Protein AF-A0AAE4YCT7-F1 (afdb_monomer_lite)

Foldseek 3Di:
DLVLLVVCQQPPAQDPPPRKGFDDLVVSCVVSVHDSVVSVVSVVVCVVQQQWDFDDDPDPPGGTIIHGDDPPDGPPPPPPDDPDPPDDDDDDDDDDDDDDDDDDDDDDDDDDDDDPPDPPPPPPPPDDPDDDDDDDDPDDQLDPAWDWEAPPDPQQVQQCVLCVVVPFHGCVQQFDWDDDPNGITTTANDSHQDDPPDPPSSVSRVSNRVRSVSVD

Organism: NCBI:txid2699202

pLDDT: mean 74.68, std 22.95, range [33.28, 98.38]

Structure (mmCIF, N/CA/C/O backbone):
data_AF-A0AAE4YCT7-F1
#
_entry.id   AF-A0AAE4YCT7-F1
#
loop_
_atom_site.group_PDB
_atom_site.id
_atom_site.type_symbol
_atom_site.label_atom_id
_atom_site.label_alt_id
_atom_site.label_comp_id
_atom_site.label_asym_id
_atom_site.label_entity_id
_atom_site.label_seq_id
_atom_site.pdbx_PDB_ins_code
_atom_site.Cartn_x
_atom_site.Cartn_y
_atom_site.Cartn_z
_atom_site.occupancy
_atom_site.B_iso_or_equiv
_atom_site.auth_seq_id
_atom_site.auth_comp_id
_atom_site.auth_asym_id
_atom_site.auth_atom_id
_atom_site.pdbx_PDB_model_num
ATOM 1 N N . MET A 1 1 ? -25.380 13.661 32.829 1.00 87.06 1 MET A N 1
ATOM 2 C CA . MET A 1 1 ? -24.127 13.834 32.061 1.00 87.06 1 MET A CA 1
ATOM 3 C C . MET A 1 1 ? -23.974 12.791 30.957 1.00 87.06 1 MET A C 1
ATOM 5 O O . MET A 1 1 ? -23.639 13.139 29.836 1.00 87.06 1 MET A O 1
ATOM 9 N N . THR A 1 2 ? -24.318 11.538 31.237 1.00 90.06 2 THR A N 1
ATOM 10 C CA . THR A 1 2 ? -24.242 10.381 30.331 1.00 90.06 2 THR A CA 1
ATOM 11 C C . THR A 1 2 ? -24.851 10.609 28.943 1.00 90.06 2 THR A C 1
ATOM 13 O O . THR A 1 2 ? -24.234 10.266 27.942 1.00 90.06 2 THR A O 1
ATOM 16 N N . ARG A 1 3 ? -26.004 11.291 28.856 1.00 89.00 3 ARG A N 1
ATOM 17 C CA . ARG A 1 3 ? -26.639 11.661 27.573 1.00 89.00 3 ARG A CA 1
ATOM 18 C C . ARG A 1 3 ? -25.808 12.628 26.721 1.00 89.00 3 ARG A C 1
ATOM 20 O O . ARG A 1 3 ? -25.750 12.462 25.511 1.00 89.00 3 ARG A O 1
ATOM 27 N N . LEU A 1 4 ? -25.169 13.618 27.348 1.00 90.38 4 LEU A N 1
ATOM 28 C CA . LEU A 1 4 ? -24.335 14.597 26.644 1.00 90.38 4 LEU A CA 1
ATOM 29 C C . LEU A 1 4 ? -23.088 13.919 26.065 1.00 90.38 4 LEU A C 1
ATOM 31 O O . LEU A 1 4 ? -22.755 14.128 24.906 1.00 90.38 4 LEU A O 1
ATOM 35 N N . ILE A 1 5 ? -22.472 13.023 26.841 1.00 90.31 5 ILE A N 1
ATOM 36 C CA . ILE A 1 5 ? -21.334 12.219 26.381 1.00 90.31 5 ILE A CA 1
ATOM 37 C C . ILE A 1 5 ? -21.747 11.275 25.247 1.00 90.31 5 ILE A C 1
ATOM 39 O O . ILE A 1 5 ? -21.025 11.169 24.264 1.00 90.31 5 ILE A O 1
ATOM 43 N N . ALA A 1 6 ? -22.919 10.638 25.323 1.00 89.50 6 ALA A N 1
ATOM 44 C CA . ALA A 1 6 ? -23.425 9.812 24.225 1.00 89.50 6 ALA A CA 1
ATOM 45 C C . ALA A 1 6 ? -23.601 10.616 22.923 1.00 89.50 6 ALA A C 1
ATOM 47 O O . ALA A 1 6 ? -23.243 10.134 21.850 1.00 89.50 6 ALA A O 1
ATOM 48 N N . HIS A 1 7 ? -24.095 11.854 23.019 1.00 89.62 7 HIS A N 1
ATOM 49 C CA . HIS A 1 7 ? -24.224 12.751 21.871 1.00 89.62 7 HIS A CA 1
ATOM 50 C C . HIS A 1 7 ? -22.856 13.134 21.289 1.00 89.62 7 HIS A C 1
ATOM 52 O O . HIS A 1 7 ? -22.647 13.019 20.083 1.00 89.62 7 HIS A O 1
ATOM 58 N N . ALA A 1 8 ? -21.902 13.520 22.140 1.00 87.94 8 ALA A N 1
ATOM 59 C CA . ALA A 1 8 ? -20.535 13.826 21.718 1.00 87.94 8 ALA A CA 1
ATOM 60 C C . ALA A 1 8 ? -19.873 12.626 21.022 1.00 87.94 8 ALA A C 1
ATOM 62 O O . ALA A 1 8 ? -19.281 12.765 19.955 1.00 87.94 8 ALA A O 1
ATOM 63 N N . LEU A 1 9 ? -20.043 11.417 21.567 1.00 86.69 9 LEU A N 1
ATOM 64 C CA . LEU A 1 9 ? -19.533 10.188 20.961 1.00 86.69 9 LEU A CA 1
ATOM 65 C C . LEU A 1 9 ? -20.138 9.928 19.576 1.00 86.69 9 LEU A C 1
ATOM 67 O O . LEU A 1 9 ? -19.396 9.580 18.661 1.00 86.69 9 LEU A O 1
ATOM 71 N N . GLY A 1 10 ? -21.457 10.080 19.425 1.00 85.12 10 GLY A N 1
ATOM 72 C CA . GLY A 1 10 ? -22.169 9.779 18.181 1.00 85.12 10 GLY A CA 1
ATOM 73 C C . GLY A 1 10 ? -21.920 10.785 17.056 1.00 85.12 10 GLY A C 1
ATOM 74 O O . GLY A 1 10 ? -21.798 10.381 15.906 1.00 85.12 10 GLY A O 1
ATOM 75 N N . PHE A 1 11 ? -21.817 12.077 17.375 1.00 83.50 11 PHE A N 1
ATOM 76 C CA . PHE A 1 11 ? -21.668 13.135 16.367 1.00 83.50 11 PHE A CA 1
ATOM 77 C C . PHE A 1 11 ? -20.228 13.620 16.184 1.00 83.50 11 PHE A C 1
ATOM 79 O O . PHE A 1 11 ? -19.862 14.020 15.083 1.00 83.50 11 PHE A O 1
ATOM 86 N N . GLY A 1 12 ? -19.417 13.603 17.244 1.00 82.31 12 GLY A N 1
ATOM 87 C CA . GLY A 1 12 ? -18.063 14.164 17.230 1.00 82.31 12 GLY A CA 1
ATOM 88 C C . GLY 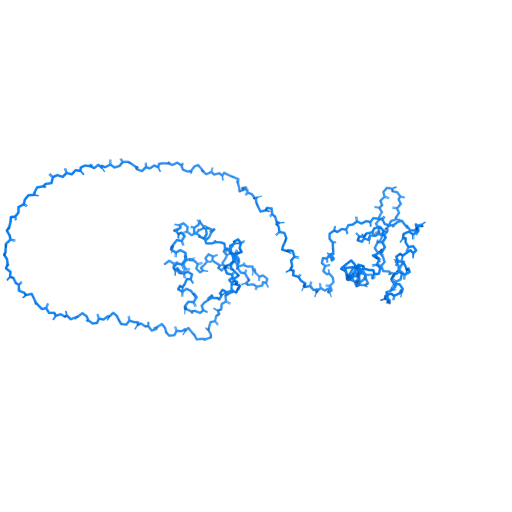A 1 12 ? -16.957 13.139 16.984 1.00 82.31 12 GLY A C 1
ATOM 89 O O . GLY A 1 12 ? -15.932 13.476 16.396 1.00 82.31 12 GLY A O 1
ATOM 90 N N . PHE A 1 13 ? -17.147 11.887 17.416 1.00 83.00 13 PHE A N 1
ATOM 91 C CA . PHE A 1 13 ? -16.065 10.890 17.439 1.00 83.00 13 PHE A CA 1
ATOM 92 C C . PHE A 1 13 ? -16.361 9.593 16.680 1.00 83.00 13 PHE A C 1
ATOM 94 O O . PHE A 1 13 ? -15.443 8.798 16.460 1.00 83.00 13 PHE A O 1
ATOM 101 N N . ALA A 1 14 ? -17.615 9.352 16.297 1.00 84.62 14 ALA A N 1
ATOM 102 C CA . ALA A 1 14 ? -17.983 8.186 15.511 1.00 84.62 14 ALA A CA 1
ATOM 103 C C . ALA A 1 14 ? -17.524 8.360 14.062 1.00 84.62 14 ALA A C 1
ATOM 105 O O . ALA A 1 14 ? -17.825 9.359 13.409 1.00 84.62 14 ALA A O 1
ATOM 106 N N . ASN A 1 15 ? -16.823 7.362 13.535 1.00 77.19 15 ASN A N 1
ATOM 107 C CA . ASN A 1 15 ? -16.567 7.299 12.107 1.00 77.19 15 ASN A CA 1
ATOM 108 C C . ASN A 1 15 ? -17.845 6.852 11.376 1.00 77.19 15 ASN A C 1
ATOM 110 O O . ASN A 1 15 ? -18.406 5.795 11.668 1.00 77.19 15 ASN A O 1
ATOM 114 N N . TRP A 1 16 ? -18.291 7.672 10.426 1.00 70.94 16 TRP A N 1
ATOM 115 C CA . TRP A 1 16 ? -19.527 7.488 9.666 1.00 70.94 16 TRP A CA 1
ATOM 116 C C . TRP A 1 16 ? -19.533 6.217 8.802 1.00 70.94 16 TRP A C 1
ATOM 118 O O . TRP A 1 16 ? -20.597 5.641 8.591 1.00 70.94 16 TRP A O 1
ATOM 128 N N . ASP A 1 17 ? -18.364 5.745 8.359 1.00 61.62 17 ASP A N 1
ATOM 129 C CA . ASP A 1 17 ? -18.248 4.568 7.487 1.00 61.62 17 ASP A CA 1
ATOM 130 C C . ASP A 1 17 ? -18.374 3.232 8.235 1.00 61.62 17 ASP A C 1
ATOM 132 O O . ASP A 1 17 ? -18.852 2.241 7.686 1.00 61.62 17 ASP A O 1
ATOM 136 N N . ASN A 1 18 ? -17.894 3.159 9.480 1.00 66.06 18 ASN A N 1
ATOM 137 C CA . ASN A 1 18 ? -17.749 1.887 10.201 1.00 66.06 18 ASN A CA 1
ATOM 138 C C . ASN A 1 18 ? -18.334 1.888 11.623 1.00 66.06 18 ASN A C 1
ATOM 140 O O . ASN A 1 18 ? -18.292 0.854 12.292 1.00 66.06 18 ASN A O 1
ATOM 144 N N . GLY A 1 19 ? -18.855 3.024 12.097 1.00 69.19 19 GLY A N 1
ATOM 145 C CA . GLY A 1 19 ? -19.414 3.179 13.441 1.00 69.19 19 GLY A CA 1
ATOM 146 C C . GLY A 1 19 ? -18.392 2.999 14.568 1.00 69.19 19 GLY A C 1
ATOM 147 O O . GLY A 1 19 ? -18.779 2.815 15.723 1.00 69.19 19 GLY A O 1
ATOM 148 N N . GLU A 1 20 ? -17.092 3.006 14.255 1.00 76.88 20 GLU A N 1
ATOM 149 C CA . GLU A 1 20 ? -16.027 2.872 15.243 1.00 76.88 20 GLU A CA 1
ATOM 150 C C . GLU A 1 20 ? -15.697 4.224 15.870 1.00 76.88 20 GLU A C 1
ATOM 152 O O . GLU A 1 20 ? -15.553 5.235 15.184 1.00 76.88 20 GLU A O 1
ATOM 157 N N . CYS A 1 21 ? -15.515 4.220 17.187 1.00 80.06 21 CYS A N 1
ATOM 158 C CA . CYS A 1 21 ? -15.189 5.400 17.969 1.00 80.06 21 CYS A CA 1
ATOM 159 C C . CYS A 1 21 ? -13.892 5.112 18.752 1.00 80.06 21 CYS A C 1
ATOM 161 O O . CYS A 1 21 ? -13.796 4.104 19.453 1.00 80.06 21 CYS A O 1
ATOM 163 N N . ARG A 1 22 ? -12.849 5.947 18.598 1.00 83.00 22 ARG A N 1
ATOM 164 C CA . ARG A 1 22 ? -11.562 5.815 19.333 1.00 83.00 22 ARG A CA 1
ATOM 165 C C . ARG A 1 22 ? -11.146 7.052 20.151 1.00 83.00 22 ARG A C 1
ATOM 167 O O . ARG A 1 22 ? -9.967 7.419 20.129 1.00 83.00 22 ARG A O 1
ATOM 174 N N . PRO A 1 23 ? -12.059 7.731 20.857 1.00 82.69 23 PRO A N 1
ATOM 175 C CA . PRO A 1 23 ? -11.702 8.889 21.653 1.00 82.69 23 PRO A CA 1
ATOM 176 C C . PRO A 1 23 ? -10.943 8.477 22.918 1.00 82.69 23 PRO A C 1
ATOM 178 O O . PRO A 1 23 ? -11.277 7.497 23.582 1.00 82.69 23 PRO A O 1
ATOM 181 N N . GLY A 1 24 ? -9.933 9.263 23.287 1.00 86.00 24 GLY A N 1
ATOM 182 C CA . GLY A 1 24 ? -9.390 9.222 24.645 1.00 86.00 24 GLY A CA 1
ATOM 183 C C . GLY A 1 24 ? -10.327 9.951 25.611 1.00 86.00 24 GLY A C 1
ATOM 184 O O . GLY A 1 24 ? -10.939 10.949 25.230 1.00 86.00 24 GLY A O 1
ATOM 185 N N . HIS A 1 25 ? -10.413 9.517 26.875 1.00 89.56 25 HIS A N 1
ATOM 186 C CA . HIS A 1 25 ? -11.284 10.173 27.868 1.00 89.56 25 HIS A CA 1
ATOM 187 C C . HIS A 1 25 ? -10.962 11.658 28.062 1.00 89.56 25 HIS A C 1
ATOM 189 O O . HIS A 1 25 ? -11.873 12.440 28.306 1.00 89.56 25 HIS A O 1
ATOM 195 N N . ALA A 1 26 ? -9.695 12.054 27.898 1.00 87.69 26 ALA A N 1
ATOM 196 C CA . ALA A 1 26 ? -9.282 13.456 27.936 1.00 87.69 26 ALA A CA 1
ATOM 197 C C . ALA A 1 26 ? -9.923 14.294 26.815 1.00 87.69 26 ALA A C 1
ATOM 199 O O . ALA A 1 26 ? -10.399 15.390 27.086 1.00 87.69 26 ALA A O 1
ATOM 200 N N . ALA A 1 27 ? -10.006 13.758 25.593 1.00 85.75 27 ALA A N 1
ATOM 201 C CA . ALA A 1 27 ? -10.619 14.455 24.462 1.00 85.75 27 ALA A CA 1
ATOM 202 C C . ALA A 1 27 ? -12.137 14.615 24.649 1.00 85.75 27 ALA A C 1
ATOM 204 O O . ALA A 1 27 ? -12.687 15.672 24.369 1.00 85.75 27 ALA A O 1
ATOM 205 N N . ILE A 1 28 ? -12.807 13.590 25.189 1.00 89.44 28 ILE A N 1
ATOM 206 C CA . ILE A 1 28 ? -14.240 13.669 25.524 1.00 89.44 28 ILE A CA 1
ATOM 207 C C . ILE A 1 28 ? -14.470 14.689 26.642 1.00 89.44 28 ILE A C 1
ATOM 209 O O . ILE A 1 28 ? -15.434 15.445 26.607 1.00 89.44 28 ILE A O 1
ATOM 213 N N . ALA A 1 29 ? -13.603 14.694 27.657 1.00 92.25 29 ALA A N 1
ATOM 214 C CA . ALA A 1 29 ? -13.702 15.612 28.785 1.00 92.25 29 ALA A CA 1
ATOM 215 C C . ALA A 1 29 ? -13.571 17.072 28.330 1.00 92.25 29 ALA A C 1
ATOM 217 O O . ALA A 1 29 ? -14.354 17.913 28.765 1.00 92.25 29 ALA A O 1
ATOM 218 N N . GLU A 1 30 ? -12.629 17.343 27.426 1.00 90.75 30 GLU A N 1
ATOM 219 C CA . GLU A 1 30 ? -12.427 18.654 26.808 1.00 90.75 30 GLU A CA 1
ATOM 220 C C . GLU A 1 30 ? -13.644 19.089 25.978 1.00 90.75 30 GLU A C 1
ATOM 222 O O . GLU A 1 30 ? -14.196 20.155 26.239 1.00 90.75 30 GLU A O 1
ATOM 227 N N . ASP A 1 31 ? -14.124 18.239 25.064 1.00 89.31 31 ASP A N 1
ATOM 228 C CA . ASP A 1 31 ? -15.274 18.532 24.191 1.00 89.31 31 ASP A CA 1
ATOM 229 C C . ASP A 1 31 ? -16.578 18.750 24.980 1.00 89.31 31 ASP A C 1
ATOM 231 O O . ASP A 1 31 ? -17.350 19.671 24.722 1.00 89.31 31 ASP A O 1
ATOM 235 N N . CYS A 1 32 ? -16.801 17.944 26.019 1.00 90.25 32 CYS A N 1
ATOM 236 C CA . CYS A 1 32 ? -17.982 18.049 26.873 1.00 90.25 32 CYS A CA 1
ATOM 237 C C . CYS A 1 32 ? -17.845 19.086 28.003 1.00 90.25 32 CYS A C 1
ATOM 239 O O . CYS A 1 32 ? -18.775 19.212 28.806 1.00 90.25 32 CYS A O 1
ATOM 241 N N . GLY A 1 33 ? -16.699 19.766 28.141 1.00 92.62 33 GLY A N 1
ATOM 242 C CA . GLY A 1 33 ? -16.437 20.709 29.234 1.00 92.62 33 GLY A CA 1
ATOM 243 C C . GLY A 1 33 ? -16.577 20.088 30.631 1.00 92.62 33 GLY A C 1
ATOM 244 O O . GLY A 1 33 ? -17.111 20.712 31.547 1.00 92.62 33 GLY A O 1
ATOM 245 N N . THR A 1 34 ? -16.158 18.831 30.803 1.00 95.38 34 THR A N 1
ATOM 246 C CA . THR A 1 34 ? -16.326 18.064 32.047 1.00 95.38 34 THR A CA 1
ATOM 247 C C . THR A 1 34 ? -15.008 17.463 32.543 1.00 95.38 34 THR A C 1
ATOM 249 O O . THR A 1 34 ? -13.973 17.561 31.895 1.00 95.38 34 THR A O 1
ATOM 252 N N . SER A 1 35 ? -15.017 16.831 33.719 1.00 95.44 35 SER A N 1
ATOM 253 C CA . SER A 1 35 ? -13.832 16.143 34.242 1.00 95.44 35 SER A CA 1
ATOM 254 C C . SER A 1 35 ? -13.698 14.728 33.671 1.00 95.44 35 SER A C 1
ATOM 256 O O . SER A 1 35 ? -14.694 14.039 33.440 1.00 95.44 35 SER A O 1
ATOM 258 N N . ILE A 1 36 ? -12.458 14.248 33.525 1.00 92.94 36 ILE A N 1
ATOM 259 C CA . ILE A 1 36 ? -12.160 12.877 33.068 1.00 92.94 36 ILE A CA 1
ATOM 260 C C . ILE A 1 36 ? -12.889 11.835 33.930 1.00 92.94 36 ILE A C 1
ATOM 262 O O 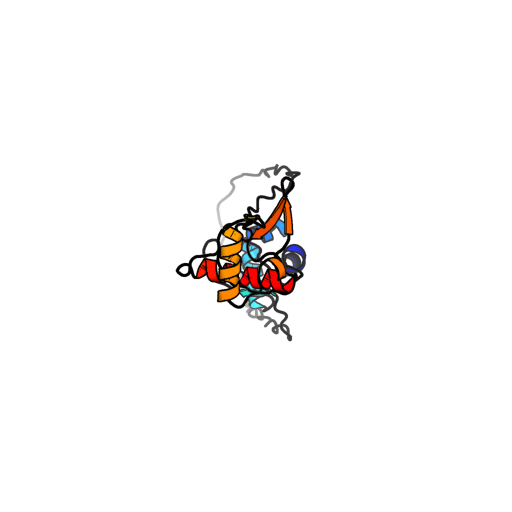. ILE A 1 36 ? -13.511 10.920 33.403 1.00 92.94 36 ILE A O 1
ATOM 266 N N . ARG A 1 37 ? -12.926 12.031 35.253 1.00 91.56 37 ARG A N 1
ATOM 267 C CA . ARG A 1 37 ? -13.632 11.140 36.190 1.00 91.56 37 ARG A CA 1
ATOM 268 C C . ARG A 1 37 ? -15.139 11.052 35.909 1.00 91.56 37 ARG A C 1
ATOM 270 O O . ARG A 1 37 ? -15.752 10.001 36.093 1.00 91.56 37 ARG A O 1
ATOM 277 N N . THR A 1 38 ? -15.751 12.150 35.466 1.00 93.25 38 THR A N 1
ATOM 278 C CA . THR A 1 38 ? -17.160 12.169 35.050 1.00 93.25 38 THR A CA 1
ATOM 279 C C . THR A 1 38 ? -17.358 11.423 33.732 1.00 93.25 38 THR A C 1
ATOM 281 O O . THR A 1 38 ? -18.359 10.713 33.585 1.00 93.25 38 THR A O 1
ATOM 284 N N . VAL A 1 39 ? -16.403 11.531 32.801 1.00 93.06 39 VAL A N 1
ATOM 285 C CA . VAL A 1 39 ? -16.395 10.749 31.556 1.00 93.06 39 VAL A CA 1
ATOM 286 C C . VAL A 1 39 ? -16.287 9.259 31.855 1.00 93.06 39 VAL A C 1
ATOM 288 O O . VAL A 1 39 ? -17.122 8.499 31.380 1.00 93.06 39 VAL A O 1
ATOM 291 N N . GLU A 1 40 ? -15.336 8.836 32.686 1.00 92.75 40 GLU A N 1
ATOM 292 C CA . GLU A 1 40 ? -15.158 7.432 33.080 1.00 92.75 40 GLU A CA 1
ATOM 293 C C . GLU A 1 40 ? -16.434 6.845 33.694 1.00 92.75 40 GLU A C 1
ATOM 295 O O . GLU A 1 40 ? -16.892 5.780 33.274 1.00 92.75 40 GLU A O 1
ATOM 300 N N . ARG A 1 41 ? -17.060 7.572 34.632 1.00 93.50 41 ARG A N 1
ATOM 301 C CA . ARG A 1 41 ? -18.328 7.160 35.251 1.00 93.50 41 ARG A CA 1
ATOM 302 C C . ARG A 1 41 ? -19.447 7.019 34.220 1.00 93.50 41 ARG A C 1
ATOM 304 O O . ARG A 1 41 ? -20.164 6.023 34.228 1.00 93.50 41 ARG A O 1
ATOM 311 N N . SER A 1 42 ? -19.576 7.993 33.323 1.00 94.62 42 SER A N 1
ATOM 312 C CA . SER A 1 42 ? -20.617 7.993 32.290 1.00 94.62 42 SER A CA 1
ATOM 313 C C . SER A 1 42 ? -20.394 6.888 31.253 1.00 94.62 42 SER A C 1
ATOM 315 O O . SER A 1 42 ? -21.342 6.236 30.831 1.00 94.62 42 SER A O 1
ATOM 317 N N . MET A 1 43 ? -19.141 6.626 30.877 1.00 91.12 43 MET A N 1
ATOM 318 C CA . MET A 1 43 ? -18.775 5.513 30.002 1.00 91.12 43 MET A CA 1
ATOM 319 C C . MET A 1 43 ? -19.131 4.164 30.633 1.00 91.12 43 MET A C 1
ATOM 321 O O . MET A 1 43 ? -19.665 3.302 29.944 1.00 91.12 43 MET A O 1
ATOM 325 N N . ALA A 1 44 ? -18.892 3.994 31.937 1.00 89.81 44 ALA A N 1
ATOM 326 C CA . ALA A 1 44 ? -19.291 2.789 32.661 1.00 89.81 44 ALA A CA 1
ATOM 327 C C . ALA A 1 44 ? -20.822 2.622 32.737 1.00 89.81 44 ALA A C 1
ATOM 329 O O . ALA A 1 44 ? -21.320 1.500 32.717 1.00 89.81 44 ALA A O 1
ATOM 330 N N . GLU A 1 45 ? -21.588 3.715 32.810 1.00 92.06 45 GLU A N 1
ATOM 331 C CA . GLU A 1 45 ? -23.055 3.669 32.724 1.00 92.06 45 GLU A CA 1
ATOM 332 C C . GLU A 1 45 ? -23.551 3.287 31.325 1.00 92.06 45 GLU A C 1
ATOM 334 O O . GLU A 1 45 ? -24.468 2.475 31.213 1.00 92.06 45 GLU A O 1
ATOM 339 N N . LEU A 1 46 ? -22.944 3.828 30.262 1.00 91.00 46 LEU A N 1
ATOM 340 C CA . LEU A 1 46 ? -23.282 3.470 28.877 1.00 91.00 46 LEU A CA 1
ATOM 341 C C . LEU A 1 46 ? -22.979 2.000 28.577 1.00 91.00 46 LEU A C 1
ATOM 343 O O . LEU A 1 46 ? -23.771 1.332 27.916 1.00 91.00 46 LEU A O 1
ATOM 347 N N . GLU A 1 47 ? -21.861 1.500 29.096 1.00 90.19 47 GLU A N 1
ATOM 348 C CA . GLU A 1 47 ? -21.458 0.101 28.979 1.00 90.19 47 GLU A CA 1
ATOM 349 C C . GLU A 1 47 ? -22.408 -0.826 29.744 1.00 90.19 47 GLU A C 1
ATOM 351 O O . GLU A 1 47 ? -22.918 -1.793 29.183 1.00 90.19 47 GLU A O 1
ATOM 356 N N . ARG A 1 48 ? -22.754 -0.475 30.989 1.00 86.88 48 ARG A N 1
ATOM 357 C CA . ARG A 1 48 ? -23.750 -1.213 31.784 1.00 86.88 48 ARG A CA 1
ATOM 358 C C . ARG A 1 48 ? -25.132 -1.218 31.131 1.00 86.88 48 ARG A C 1
ATOM 360 O O . ARG A 1 48 ? -25.845 -2.209 31.218 1.00 86.88 48 ARG A O 1
ATOM 367 N N . GLY A 1 49 ? -25.506 -0.117 30.482 1.00 85.81 49 GLY A N 1
ATOM 368 C CA . GLY A 1 49 ? -26.754 -0.001 29.731 1.00 85.81 49 GLY A CA 1
ATOM 369 C C . GLY A 1 49 ? -26.738 -0.701 28.369 1.00 85.81 49 GLY A C 1
ATOM 370 O O . GLY A 1 49 ? -27.742 -0.647 27.667 1.00 85.81 49 GLY A O 1
ATOM 371 N N . GLY A 1 50 ? -25.623 -1.324 27.970 1.00 86.69 50 GLY A N 1
ATOM 372 C CA . GLY A 1 50 ? -25.502 -2.026 26.690 1.00 86.69 50 GLY A CA 1
ATOM 373 C C . GLY A 1 50 ? -25.510 -1.114 25.459 1.00 86.69 50 GLY A C 1
ATOM 374 O O . GLY A 1 50 ? -25.646 -1.610 24.343 1.00 86.69 50 GLY A O 1
ATOM 375 N N . TRP A 1 51 ? -25.360 0.201 25.648 1.00 86.25 51 TRP A N 1
ATOM 376 C CA . TRP A 1 51 ? -25.323 1.198 24.569 1.00 86.25 51 TRP A CA 1
ATOM 377 C C . TRP A 1 51 ? -23.964 1.252 23.873 1.00 86.25 51 TRP A C 1
ATOM 379 O O . TRP A 1 51 ? -23.838 1.670 22.721 1.00 86.25 51 TRP A O 1
ATOM 389 N N . VAL A 1 52 ? -22.923 0.848 24.596 1.00 87.56 52 VAL A N 1
ATOM 390 C CA . VAL A 1 52 ? -21.535 0.878 24.154 1.00 87.56 52 VAL A CA 1
ATOM 391 C C . VAL A 1 52 ? -20.857 -0.417 24.570 1.00 87.56 52 VAL A C 1
ATOM 393 O O . VAL A 1 52 ? -21.002 -0.862 25.704 1.00 87.56 52 VAL A O 1
ATOM 396 N N . VAL A 1 53 ? -20.060 -0.986 23.671 1.00 85.31 53 VAL A N 1
ATOM 397 C CA . VAL A 1 53 ? -19.175 -2.115 23.960 1.00 85.31 53 VAL A CA 1
ATOM 398 C C . VAL A 1 53 ? -17.736 -1.673 23.731 1.00 85.31 53 VAL A C 1
ATOM 400 O O . VAL A 1 53 ? -17.389 -1.189 22.649 1.00 85.31 53 VAL A O 1
ATOM 403 N N . ARG A 1 54 ? -16.887 -1.849 24.747 1.00 81.62 54 ARG A N 1
ATOM 404 C CA . ARG A 1 54 ? -15.440 -1.657 24.616 1.00 81.62 54 ARG A CA 1
ATOM 405 C C . ARG A 1 54 ? -14.819 -2.914 24.016 1.00 81.62 54 ARG A C 1
ATOM 407 O O . ARG A 1 54 ? -14.923 -4.003 24.570 1.00 81.62 54 ARG A O 1
ATOM 414 N N . ILE A 1 55 ? -14.168 -2.765 22.871 1.00 72.81 55 ILE A N 1
ATOM 415 C CA . ILE A 1 55 ? -13.494 -3.838 22.147 1.00 72.81 55 ILE A CA 1
ATOM 416 C C . ILE A 1 55 ? -11.984 -3.581 22.220 1.00 72.81 55 ILE A C 1
ATOM 418 O O . ILE A 1 55 ? -11.473 -2.589 21.708 1.00 72.81 55 ILE A O 1
ATOM 422 N N . GLY A 1 56 ? -11.251 -4.485 22.866 1.00 63.72 56 GLY A N 1
ATOM 423 C CA . GLY A 1 56 ? -9.795 -4.400 23.016 1.00 63.72 56 GLY A CA 1
ATOM 424 C C . GLY A 1 56 ? -9.342 -4.267 24.469 1.00 63.72 56 GLY A C 1
ATOM 425 O O . GLY A 1 56 ? -10.127 -3.961 25.361 1.00 63.72 56 GLY A O 1
ATOM 426 N N . ARG A 1 57 ? -8.059 -4.551 24.713 1.00 53.09 57 ARG A N 1
ATOM 427 C CA . ARG A 1 57 ? -7.454 -4.420 26.044 1.00 53.09 57 ARG A CA 1
ATOM 428 C C . ARG A 1 57 ? -7.041 -2.966 26.273 1.00 53.09 57 ARG A C 1
ATOM 430 O O . ARG A 1 57 ? -6.402 -2.382 25.399 1.00 53.09 57 ARG A O 1
ATOM 437 N N . GLU A 1 58 ? -7.339 -2.427 27.455 1.00 52.50 58 GLU A N 1
ATOM 438 C CA . GLU A 1 58 ? -6.668 -1.243 28.011 1.00 52.50 58 GLU A CA 1
ATOM 439 C C . GLU A 1 58 ? -5.196 -1.599 28.262 1.00 52.50 58 GLU A C 1
ATOM 441 O O . GLU A 1 58 ? -4.780 -1.952 29.362 1.00 52.50 58 GLU A O 1
ATOM 446 N N . ALA A 1 59 ? -4.397 -1.601 27.201 1.00 51.19 59 ALA A N 1
ATOM 447 C CA . ALA A 1 59 ? -2.953 -1.600 27.328 1.00 51.19 59 ALA A CA 1
ATOM 448 C C . ALA A 1 59 ? -2.490 -0.141 27.474 1.00 51.19 59 ALA A C 1
ATOM 450 O O . ALA A 1 59 ? -3.052 0.740 26.812 1.00 51.19 59 ALA A O 1
ATOM 451 N N . PRO A 1 60 ? -1.461 0.138 28.295 1.00 42.84 60 PRO A N 1
ATOM 452 C CA . PRO A 1 60 ? -0.894 1.475 28.403 1.00 42.84 60 PRO A CA 1
ATOM 453 C C . PRO A 1 60 ? -0.543 2.023 27.012 1.00 42.84 60 PRO A C 1
ATOM 455 O O . PRO A 1 60 ? 0.294 1.461 26.308 1.00 42.84 60 PRO A O 1
ATOM 458 N N . GLY A 1 61 ? -1.215 3.102 26.601 1.00 51.75 61 GLY A N 1
ATOM 459 C CA . GLY A 1 61 ? -0.999 3.756 25.305 1.00 51.75 61 GLY A CA 1
ATOM 460 C C . GLY A 1 61 ? -1.913 3.321 24.149 1.00 51.75 61 GLY A C 1
ATOM 461 O O . GLY A 1 61 ? -1.751 3.852 23.052 1.00 51.75 61 GLY A O 1
ATOM 462 N N . LEU A 1 62 ? -2.879 2.418 24.358 1.00 55.19 62 LEU A N 1
ATOM 463 C CA . LEU A 1 62 ? -3.895 2.061 23.357 1.00 55.19 62 LEU A CA 1
ATOM 464 C C . LEU A 1 62 ? -5.286 2.526 23.813 1.00 55.19 62 LEU A C 1
ATOM 466 O O . LEU A 1 62 ? -5.760 2.129 24.875 1.00 55.19 62 LEU A O 1
ATOM 470 N N . SER A 1 63 ? -5.946 3.371 23.013 1.00 58.12 63 SER A N 1
ATOM 471 C CA . SER A 1 63 ? -7.339 3.752 23.260 1.00 58.12 63 SER A CA 1
ATOM 472 C C . SER A 1 63 ? -8.262 2.573 22.958 1.00 58.12 63 SER A C 1
ATOM 474 O O . SER A 1 63 ? -8.171 1.949 21.898 1.00 58.12 63 SER A O 1
ATOM 476 N N . ALA A 1 64 ? -9.143 2.254 23.908 1.00 65.00 64 ALA A N 1
ATOM 477 C CA . ALA A 1 64 ? -10.161 1.230 23.721 1.00 65.00 64 ALA A CA 1
ATOM 478 C C . ALA A 1 64 ? -11.045 1.587 22.516 1.00 65.00 64 ALA A C 1
ATOM 480 O O . ALA A 1 64 ? -11.508 2.724 22.391 1.00 65.00 64 ALA A O 1
ATOM 481 N N . LEU A 1 65 ? -11.278 0.618 21.627 1.00 75.06 65 LEU A N 1
ATOM 482 C CA . LEU A 1 65 ? -12.245 0.773 20.548 1.00 75.06 65 LEU A CA 1
ATOM 483 C C . LEU A 1 65 ? -13.639 0.745 21.168 1.00 75.06 65 LEU A C 1
ATOM 485 O O . LEU A 1 65 ? -13.992 -0.197 21.870 1.00 75.06 65 LEU A O 1
ATOM 489 N N . ILE A 1 66 ? -14.436 1.763 20.902 1.00 80.94 66 ILE A N 1
ATOM 490 C CA . ILE A 1 66 ? -15.818 1.868 21.351 1.00 80.94 66 ILE A CA 1
ATOM 491 C C . ILE A 1 66 ? -16.690 1.543 20.141 1.00 80.94 66 ILE A C 1
ATOM 493 O O . ILE A 1 66 ? -16.579 2.189 19.096 1.00 80.94 66 ILE A O 1
ATOM 497 N N . ARG A 1 67 ? -17.546 0.527 20.274 1.00 81.38 67 ARG A N 1
ATOM 498 C CA . ARG A 1 67 ? -18.584 0.201 19.292 1.00 81.38 67 ARG A CA 1
ATOM 499 C C . ARG A 1 67 ? -19.951 0.483 19.896 1.00 81.38 67 ARG A C 1
ATOM 501 O O . ARG A 1 67 ? -20.231 0.052 21.014 1.00 81.38 67 ARG A O 1
ATOM 508 N N . PHE A 1 68 ? -20.795 1.185 19.150 1.00 82.44 68 PHE A N 1
ATOM 509 C CA . PHE A 1 68 ? -22.183 1.393 19.545 1.00 82.44 68 PHE A CA 1
ATOM 510 C C . PHE A 1 68 ? -22.968 0.093 19.417 1.00 82.44 68 PHE A C 1
ATOM 512 O O . PHE A 1 68 ? -22.825 -0.647 18.443 1.00 82.44 68 PHE A O 1
ATOM 519 N N . SER A 1 69 ? -23.788 -0.176 20.421 1.00 79.94 69 SER A N 1
ATOM 520 C CA . SER A 1 69 ? -24.720 -1.291 20.452 1.00 79.94 69 SER A CA 1
ATOM 521 C C . SER A 1 69 ? -26.108 -0.716 20.692 1.00 79.94 69 SER A C 1
ATOM 523 O O . SER A 1 69 ? -26.303 0.116 21.575 1.00 79.94 69 SER A O 1
ATOM 525 N N . PHE A 1 70 ? -27.067 -1.135 19.876 1.00 75.50 70 PHE A N 1
ATOM 526 C CA . PHE A 1 70 ? -28.463 -0.743 20.013 1.00 75.50 70 PHE A CA 1
ATOM 527 C C . PHE A 1 70 ? -29.220 -1.984 20.467 1.00 75.50 70 PHE A C 1
ATOM 529 O O . PHE A 1 70 ? -29.565 -2.816 19.627 1.00 75.50 70 PHE A O 1
ATOM 536 N N . PRO A 1 71 ? -29.404 -2.185 21.782 1.00 65.38 71 PRO A N 1
ATOM 537 C CA . PRO A 1 71 ? -30.129 -3.352 22.250 1.00 65.38 71 PRO A CA 1
ATOM 538 C C . PRO A 1 71 ? -31.575 -3.268 21.732 1.00 65.38 71 PRO A C 1
ATOM 540 O O . PRO A 1 71 ? -32.248 -2.260 21.940 1.00 65.38 71 PRO A O 1
ATOM 543 N N . GLU A 1 72 ? -32.057 -4.319 21.051 1.00 53.84 72 GLU A N 1
ATOM 544 C CA . GLU A 1 72 ? -33.421 -4.400 20.474 1.00 53.84 72 GLU A CA 1
ATOM 545 C C . GLU A 1 72 ? -34.529 -4.194 21.520 1.00 53.84 72 GLU A C 1
ATOM 547 O O . GLU A 1 72 ? -35.670 -3.862 21.201 1.00 53.84 72 GLU A O 1
ATOM 552 N N . ARG A 1 73 ? -34.174 -4.350 22.794 1.00 50.44 73 ARG A N 1
ATOM 553 C CA . ARG A 1 73 ? -34.980 -3.993 23.949 1.00 50.44 73 ARG A CA 1
ATOM 554 C C . ARG A 1 73 ? -34.076 -3.192 24.882 1.00 50.44 73 ARG A C 1
ATOM 556 O O . ARG A 1 73 ? -33.043 -3.738 25.274 1.00 50.44 73 ARG A O 1
ATOM 563 N N . PRO A 1 74 ? -34.402 -1.936 25.247 1.00 50.41 74 PRO A N 1
ATOM 564 C CA . PRO A 1 74 ? -33.644 -1.258 26.289 1.00 50.41 74 PRO A CA 1
ATOM 565 C C . PRO A 1 74 ? -33.625 -2.191 27.503 1.00 50.41 74 PRO A C 1
ATOM 567 O O . PRO A 1 74 ? -34.689 -2.734 27.829 1.00 50.41 74 PRO A O 1
ATOM 570 N N . PRO A 1 75 ? -32.459 -2.448 28.132 1.00 49.34 75 PRO A N 1
ATOM 571 C CA . PRO A 1 75 ? -32.462 -3.169 29.388 1.00 49.34 75 PRO A CA 1
ATOM 572 C C . PRO A 1 75 ? -33.430 -2.409 30.277 1.00 49.34 75 PRO A C 1
ATOM 574 O O . PRO A 1 75 ? -33.296 -1.193 30.440 1.00 49.34 75 PRO A O 1
ATOM 577 N N . GLU A 1 76 ? -34.467 -3.114 30.722 1.00 46.91 76 GLU A N 1
ATOM 578 C CA . GLU A 1 76 ? -35.405 -2.633 31.714 1.00 46.91 76 GLU A CA 1
ATOM 579 C C . GLU A 1 76 ? -34.518 -2.118 32.835 1.00 46.91 76 GLU A C 1
ATOM 581 O O . GLU A 1 76 ? -33.834 -2.896 33.502 1.00 46.91 76 GLU A O 1
ATOM 586 N N . MET A 1 77 ? -34.371 -0.790 32.905 1.00 49.34 77 MET A N 1
ATOM 587 C CA . MET A 1 77 ? -33.617 -0.162 33.963 1.00 49.34 77 MET A CA 1
ATOM 588 C C . MET A 1 77 ? -34.357 -0.617 35.197 1.00 49.34 77 MET A C 1
ATOM 590 O O . MET A 1 77 ? -35.452 -0.120 35.463 1.00 49.34 77 MET A O 1
ATOM 594 N N . ALA A 1 78 ? -33.798 -1.610 35.886 1.00 41.78 78 ALA A N 1
ATOM 595 C CA . ALA A 1 78 ? -34.176 -1.930 37.232 1.00 41.78 78 ALA A CA 1
ATOM 596 C C . ALA A 1 78 ? -34.033 -0.599 37.953 1.00 41.78 78 ALA A C 1
ATOM 598 O O . ALA A 1 78 ? -32.928 -0.123 38.221 1.00 41.78 78 ALA A O 1
ATOM 599 N N . ALA A 1 79 ? -35.168 0.069 38.129 1.00 43.34 79 ALA A N 1
ATOM 600 C CA . ALA A 1 79 ? -35.319 1.097 39.111 1.00 43.34 79 ALA A CA 1
ATOM 601 C C . ALA A 1 79 ? -35.016 0.354 40.403 1.00 43.34 79 ALA A C 1
ATOM 603 O O . ALA A 1 79 ? -35.886 -0.306 40.970 1.00 43.34 79 ALA A O 1
ATOM 604 N N . GLU A 1 80 ? -33.744 0.363 40.800 1.00 42.88 80 GLU A N 1
ATOM 605 C CA . GLU A 1 80 ? -33.380 0.150 42.180 1.00 42.88 80 GLU A CA 1
ATOM 606 C C . GLU A 1 80 ? -34.223 1.166 42.932 1.00 42.88 80 GLU A C 1
ATOM 608 O O . GLU A 1 80 ? -33.978 2.375 42.907 1.00 42.88 80 GLU A O 1
ATOM 613 N N . ARG A 1 81 ? -35.324 0.658 43.493 1.00 43.59 81 ARG A N 1
ATOM 614 C CA . ARG A 1 81 ? -36.076 1.347 44.521 1.00 43.59 81 ARG A CA 1
ATOM 615 C C . ARG A 1 81 ? -35.022 1.858 45.498 1.00 43.59 81 ARG A C 1
ATOM 617 O O . ARG A 1 81 ? -34.245 1.033 45.988 1.00 43.59 81 ARG A O 1
ATOM 624 N N . PRO A 1 82 ? -34.969 3.166 45.793 1.00 43.94 82 PRO A N 1
ATOM 625 C CA . PRO A 1 82 ? -34.247 3.579 46.979 1.00 43.94 82 PRO A CA 1
ATOM 626 C C . PRO A 1 82 ? -34.807 2.751 48.145 1.00 43.94 82 PRO A C 1
ATOM 628 O O . PRO A 1 82 ? -36.026 2.535 48.179 1.00 43.94 82 PRO A O 1
ATOM 631 N N . PRO A 1 83 ? -33.960 2.225 49.048 1.00 41.69 83 PRO A N 1
ATOM 632 C CA . PRO A 1 83 ? -34.461 1.544 50.224 1.00 41.69 83 PRO A CA 1
ATOM 633 C C . PRO A 1 83 ? -35.446 2.480 50.914 1.00 41.69 83 PRO A C 1
ATOM 635 O O . PRO A 1 83 ? -35.166 3.655 51.159 1.00 41.69 83 PRO A O 1
ATOM 638 N N . GLU A 1 84 ? -36.636 1.933 51.104 1.00 39.72 84 GLU A N 1
ATOM 639 C CA . GLU A 1 84 ? -37.757 2.521 51.803 1.00 39.72 84 GLU A CA 1
ATOM 640 C C . GLU A 1 84 ? -37.240 3.137 53.103 1.00 39.72 84 GLU A C 1
ATOM 642 O O . GLU A 1 84 ? -36.685 2.450 53.962 1.00 39.72 84 GLU A O 1
ATOM 647 N N . MET A 1 85 ? -37.335 4.466 53.187 1.00 37.75 85 MET A N 1
ATOM 648 C CA . MET A 1 85 ? -37.004 5.209 54.391 1.00 37.75 85 MET A CA 1
ATOM 649 C C . MET A 1 85 ? -37.842 4.640 55.533 1.00 37.75 85 MET A C 1
ATOM 651 O O . MET A 1 85 ? -39.058 4.832 55.568 1.00 37.75 85 MET A O 1
ATOM 655 N N . ALA A 1 86 ? -37.184 3.967 56.473 1.00 40.62 86 ALA A N 1
ATOM 656 C CA . ALA A 1 86 ? -37.747 3.720 57.784 1.00 40.62 86 ALA A CA 1
ATOM 657 C C . ALA A 1 86 ? -37.975 5.085 58.443 1.00 40.62 86 ALA A C 1
ATOM 659 O O . ALA A 1 86 ? -37.050 5.747 58.912 1.00 40.62 86 ALA A O 1
ATOM 660 N N . ALA A 1 87 ? -39.224 5.535 58.399 1.00 48.72 87 ALA A N 1
ATOM 661 C CA . ALA A 1 87 ? -39.704 6.636 59.201 1.00 48.72 87 ALA A CA 1
ATOM 662 C C . ALA A 1 87 ? -39.798 6.161 60.656 1.00 48.72 87 ALA A C 1
ATOM 664 O O . ALA A 1 87 ? -40.839 5.667 61.082 1.00 48.72 87 ALA A O 1
ATOM 665 N N . GLU A 1 88 ? -38.724 6.329 61.425 1.00 41.62 88 GLU A N 1
ATOM 666 C CA . GLU A 1 88 ? -38.819 6.367 62.882 1.00 41.62 88 GLU A CA 1
ATOM 667 C C . GLU A 1 88 ? -38.720 7.817 63.366 1.00 41.62 88 GLU A C 1
ATOM 669 O O . GLU A 1 88 ? -37.794 8.566 63.058 1.00 41.62 88 GLU A O 1
ATOM 674 N N . ARG A 1 89 ? -39.780 8.217 64.071 1.00 46.88 89 ARG A N 1
ATOM 675 C CA . ARG A 1 89 ? -39.960 9.503 64.749 1.00 46.88 89 ARG A CA 1
ATOM 676 C C . ARG A 1 89 ? -38.895 9.725 65.839 1.00 46.88 89 ARG A C 1
ATOM 678 O O . ARG A 1 89 ? -38.353 8.758 66.364 1.00 46.88 89 ARG A O 1
ATOM 685 N N . PRO A 1 90 ? -38.646 10.991 66.222 1.00 47.66 90 PRO A N 1
ATOM 686 C CA . PRO A 1 90 ? -37.534 11.374 67.085 1.00 47.66 90 PRO A CA 1
ATOM 687 C C . PRO A 1 90 ? -37.848 11.162 68.573 1.00 47.66 90 PRO A C 1
ATOM 689 O O . PRO A 1 90 ? -39.020 11.182 68.959 1.00 47.66 90 PRO A O 1
ATOM 692 N N . PRO A 1 91 ? -36.811 11.149 69.425 1.00 51.19 91 PRO A N 1
ATOM 693 C CA . PRO A 1 91 ? -36.888 11.782 70.723 1.00 51.19 91 PRO A CA 1
ATOM 694 C C . PRO A 1 91 ? -36.022 13.045 70.767 1.00 51.19 91 PRO A C 1
ATOM 696 O O . PRO A 1 91 ? -34.835 13.070 70.448 1.00 51.19 91 PRO A O 1
ATOM 699 N N . GLU A 1 92 ? -36.708 14.099 71.167 1.00 40.59 92 GLU A N 1
ATOM 700 C CA . GLU A 1 92 ? -36.237 15.352 71.729 1.00 40.59 92 GLU A CA 1
ATOM 701 C C . GLU A 1 92 ? -35.376 15.094 72.983 1.00 40.59 92 GLU A C 1
ATOM 703 O O . GLU A 1 92 ? -35.756 14.260 73.805 1.00 40.59 92 GLU A O 1
ATOM 708 N N . MET A 1 93 ? -34.243 15.802 73.123 1.00 42.34 93 MET A N 1
ATOM 709 C CA . MET A 1 93 ? -33.792 16.519 74.340 1.00 42.34 93 MET A CA 1
ATOM 710 C C . MET A 1 93 ? -32.264 16.742 74.384 1.00 42.34 93 MET A C 1
ATOM 712 O O . MET A 1 93 ? -31.485 15.803 74.486 1.00 42.34 93 MET A O 1
ATOM 716 N N . ALA A 1 94 ? -31.915 18.035 74.359 1.00 39.00 94 ALA A N 1
ATOM 717 C CA . ALA A 1 94 ? -31.048 18.781 75.288 1.00 39.00 94 ALA A CA 1
ATOM 718 C C . ALA A 1 94 ? -29.566 18.398 75.541 1.00 39.00 94 ALA A C 1
ATOM 720 O O . ALA A 1 94 ? -29.229 17.271 75.889 1.00 39.00 94 ALA A O 1
ATOM 721 N N . GLY A 1 95 ? -28.720 19.443 75.506 1.00 34.69 95 GLY A N 1
ATOM 722 C CA . GLY A 1 95 ? -27.301 19.486 75.903 1.00 34.69 95 GLY A CA 1
ATOM 723 C C . GLY A 1 95 ? -26.470 20.237 74.850 1.00 34.69 95 GLY A C 1
ATOM 724 O O . GLY A 1 95 ? -26.009 19.611 73.905 1.00 34.69 95 GLY A O 1
ATOM 725 N N . ASP A 1 96 ? -26.542 21.565 74.738 1.00 36.59 96 ASP A N 1
ATOM 726 C CA . ASP A 1 96 ? -25.856 22.602 75.543 1.00 36.59 96 ASP A CA 1
ATOM 727 C C . ASP A 1 96 ? -24.315 22.620 75.403 1.00 36.59 96 ASP A C 1
ATOM 729 O O . ASP A 1 96 ? -23.666 21.616 75.675 1.00 36.59 96 ASP A O 1
ATOM 733 N N . GLU A 1 97 ? -23.803 23.800 75.002 1.00 40.62 97 GLU A N 1
ATOM 734 C CA . GLU A 1 97 ? -22.451 24.360 75.244 1.00 40.62 97 GLU A CA 1
ATOM 735 C C . GLU A 1 97 ? -21.220 23.604 74.648 1.00 40.62 97 GLU A C 1
ATOM 737 O O . GLU A 1 97 ? -21.070 22.400 74.767 1.00 40.62 97 GLU A O 1
ATOM 742 N N . ASP A 1 98 ? -20.221 24.191 73.973 1.00 41.12 98 ASP A N 1
ATOM 743 C CA . ASP A 1 98 ? -19.736 25.568 73.867 1.00 41.12 98 ASP A CA 1
ATOM 744 C C . ASP A 1 98 ? -18.577 25.639 72.815 1.00 41.12 98 ASP A C 1
ATOM 746 O O . ASP A 1 98 ? -17.989 24.620 72.453 1.00 41.12 98 ASP A O 1
ATOM 750 N N . GLN A 1 99 ? -18.188 26.862 72.417 1.00 41.91 99 GLN A N 1
ATOM 751 C CA . GLN A 1 99 ? -16.897 27.295 71.815 1.00 41.91 99 GLN A CA 1
ATOM 752 C C . GLN A 1 99 ? -16.701 27.420 70.275 1.00 41.91 99 GLN A C 1
ATOM 754 O O . GLN A 1 99 ? -16.060 26.613 69.612 1.00 41.91 99 GLN A O 1
ATOM 759 N N . ARG A 1 100 ? -17.151 28.588 69.777 1.00 35.66 100 ARG A N 1
ATOM 760 C CA . ARG A 1 100 ? -16.413 29.710 69.111 1.00 35.66 100 ARG A CA 1
ATOM 761 C C . ARG A 1 100 ? -15.633 29.537 67.758 1.00 35.66 100 ARG A C 1
ATOM 763 O O . ARG A 1 100 ? -14.865 28.598 67.603 1.00 35.66 100 ARG A O 1
ATOM 770 N N . PRO A 1 101 ? -15.733 30.512 66.804 1.00 47.34 101 PRO A N 1
ATOM 771 C CA . PRO A 1 101 ? -15.190 30.470 65.420 1.00 47.34 101 PRO A CA 1
ATOM 772 C C . PRO A 1 101 ? -14.019 31.483 65.220 1.00 47.34 101 PRO A C 1
ATOM 774 O O . PRO A 1 101 ? -13.488 31.955 66.227 1.00 47.34 101 PRO A O 1
ATOM 777 N N . PRO A 1 102 ? -13.701 32.023 64.012 1.00 52.03 102 PRO A N 1
ATOM 778 C CA . PRO A 1 102 ? -13.633 31.502 62.630 1.00 52.03 102 PRO A CA 1
ATOM 779 C C . PRO A 1 102 ? -12.199 31.650 62.047 1.00 52.03 102 PRO A C 1
ATOM 781 O O . PRO A 1 102 ? -11.378 32.378 62.599 1.00 52.03 102 PRO A O 1
ATOM 784 N N . ASN A 1 103 ? -11.888 31.075 60.875 1.00 35.84 103 ASN A N 1
ATOM 785 C CA . ASN A 1 103 ? -10.767 31.610 60.088 1.00 35.84 103 ASN A CA 1
ATOM 786 C C . ASN A 1 103 ? -11.062 31.717 58.586 1.00 35.84 103 ASN A C 1
ATOM 788 O O . ASN A 1 103 ? -11.237 30.740 57.865 1.00 35.84 103 ASN A O 1
ATOM 792 N N . LEU A 1 104 ? -11.139 32.986 58.200 1.00 39.66 104 LEU A N 1
ATOM 793 C CA . LEU A 1 104 ? -11.000 33.636 56.905 1.00 39.66 104 LEU A CA 1
ATOM 794 C C . LEU A 1 104 ? -10.194 32.852 55.853 1.00 39.66 104 LEU A C 1
ATOM 796 O O . LEU A 1 104 ? -9.046 32.482 56.076 1.00 39.66 104 LEU A O 1
ATOM 800 N N . SER A 1 105 ? -10.724 32.761 54.634 1.00 35.16 105 SER A N 1
ATOM 801 C CA . SER A 1 105 ? -10.098 33.440 53.486 1.00 35.16 105 SER A CA 1
ATOM 802 C C . SER A 1 105 ? -10.935 33.273 52.220 1.00 35.16 105 SER A C 1
ATOM 804 O O . SER A 1 105 ? -11.128 32.189 51.674 1.00 35.16 105 SER A O 1
ATOM 806 N N . SER A 1 106 ? -11.440 34.410 51.765 1.00 36.44 106 SER A N 1
ATOM 807 C CA . SER A 1 106 ? -12.100 34.603 50.487 1.00 36.44 106 SER A CA 1
ATOM 808 C C . SER A 1 106 ? -11.061 34.751 49.370 1.00 36.44 106 SER A C 1
ATOM 810 O O . SER A 1 106 ? -10.199 35.619 49.476 1.00 36.44 106 SER A O 1
ATOM 812 N N . THR A 1 107 ? -11.280 34.038 48.252 1.00 39.34 107 THR A N 1
ATOM 813 C CA . THR A 1 107 ? -10.915 34.393 46.850 1.00 39.34 107 THR A CA 1
ATOM 814 C C . THR A 1 107 ? -9.414 34.523 46.476 1.00 39.34 107 THR A C 1
ATOM 816 O O . THR A 1 107 ? -8.598 34.791 47.347 1.00 39.34 107 THR A O 1
ATOM 819 N N . PRO A 1 108 ? -8.998 34.350 45.190 1.00 43.09 108 PRO A N 1
ATOM 820 C CA . PRO A 1 108 ? -9.782 34.598 43.976 1.00 43.09 108 PRO A CA 1
ATOM 821 C C . PRO A 1 108 ? -9.754 33.519 42.882 1.00 43.09 108 PRO A C 1
ATOM 823 O O . PRO A 1 108 ? -8.848 32.697 42.751 1.00 43.09 108 PRO A O 1
ATOM 826 N N . ALA A 1 109 ? -10.779 33.618 42.035 1.00 46.31 109 ALA A N 1
ATOM 827 C CA . ALA A 1 109 ? -10.808 33.090 40.685 1.00 46.31 109 ALA A CA 1
ATOM 828 C C . ALA A 1 109 ? -9.525 33.474 39.929 1.00 46.31 109 ALA A C 1
ATOM 830 O O . ALA A 1 109 ? -9.194 34.655 39.808 1.00 46.31 109 ALA A O 1
ATOM 831 N N . LYS A 1 110 ? -8.814 32.471 39.403 1.00 41.62 110 LYS A N 1
ATOM 832 C CA . LYS A 1 110 ? -7.746 32.689 38.428 1.00 41.62 110 LYS A CA 1
ATOM 833 C C . LYS A 1 110 ? -8.335 32.702 37.025 1.00 41.62 110 LYS A C 1
ATOM 835 O O . LYS A 1 110 ? -8.828 31.703 36.512 1.00 41.62 110 LYS A O 1
ATOM 840 N N . SER A 1 111 ? -8.261 33.897 36.467 1.00 39.31 111 SER A N 1
ATOM 841 C CA . SER A 1 111 ? -8.347 34.270 35.068 1.00 39.31 111 SER A CA 1
ATOM 842 C C . SER A 1 111 ? -7.386 33.489 34.161 1.00 39.31 111 SER A C 1
ATOM 844 O O . SER A 1 111 ? -6.306 33.073 34.577 1.00 39.31 111 SER A O 1
ATOM 846 N N . GLY A 1 112 ? -7.751 33.418 32.876 1.00 40.31 112 GLY A N 1
ATOM 847 C CA . GLY A 1 112 ? -6.780 33.500 31.782 1.00 40.31 112 GLY A CA 1
ATOM 848 C C . GLY A 1 112 ? -6.296 32.182 31.183 1.00 40.31 112 GLY A C 1
ATOM 849 O O . GLY A 1 112 ? -5.120 31.854 31.290 1.00 40.31 112 GLY A O 1
ATOM 850 N N . GLY A 1 113 ? -7.172 31.481 30.463 1.00 33.28 113 GLY A N 1
ATOM 851 C CA . GLY A 1 113 ? -6.758 30.599 29.371 1.00 33.28 113 GLY A CA 1
ATOM 852 C C . GLY A 1 113 ? -7.009 31.310 28.047 1.00 33.28 113 GLY A C 1
ATOM 853 O O . GLY A 1 113 ? -8.143 31.371 27.587 1.00 33.28 113 GLY A O 1
ATOM 854 N N . THR A 1 114 ? -5.970 31.906 27.475 1.00 40.81 114 THR A N 1
ATOM 855 C CA . THR A 1 114 ? -5.967 32.519 26.145 1.00 40.81 114 THR A CA 1
ATOM 856 C C . THR A 1 114 ? -6.449 31.520 25.093 1.00 40.81 114 THR A C 1
ATOM 858 O O . THR A 1 114 ? -5.883 30.434 24.951 1.00 40.81 114 THR A O 1
ATOM 861 N N . TYR A 1 115 ? -7.485 31.905 24.349 1.00 40.91 115 TYR A N 1
ATOM 862 C CA . TYR A 1 115 ? -7.932 31.232 23.134 1.00 40.91 115 TYR A CA 1
ATOM 863 C C . TYR A 1 115 ? -6.730 31.102 22.188 1.00 40.91 115 TYR A C 1
ATOM 865 O O . TYR A 1 115 ? -6.142 32.106 21.786 1.00 40.91 115 TYR A O 1
ATOM 873 N N . LYS A 1 116 ? -6.296 29.876 21.885 1.00 43.66 116 LYS A N 1
ATOM 874 C CA . LYS A 1 116 ? -5.336 29.654 20.800 1.00 43.66 116 LYS A CA 1
ATOM 875 C C . LYS A 1 116 ? -6.151 29.574 19.517 1.00 43.66 116 LYS A C 1
ATOM 877 O O . LYS A 1 116 ? -6.848 28.589 19.312 1.00 43.66 116 LYS A O 1
ATOM 882 N N . GLU A 1 117 ? -6.055 30.606 18.683 1.00 49.72 117 GLU A N 1
ATOM 883 C CA . GLU A 1 117 ? -6.759 30.730 17.396 1.00 49.72 117 GLU A CA 1
ATOM 884 C C . GLU A 1 117 ? -6.359 29.688 16.339 1.00 49.72 117 GLU A C 1
ATOM 886 O O . GLU A 1 117 ? -6.924 29.681 15.252 1.00 49.72 117 GLU A O 1
ATOM 891 N N . GLU A 1 118 ? -5.446 28.761 16.632 1.00 49.78 118 GLU A N 1
ATOM 892 C CA . GLU A 1 118 ? -5.028 27.758 15.656 1.00 49.78 118 GLU A CA 1
ATOM 893 C C . GLU A 1 118 ? -4.973 26.359 16.283 1.00 49.78 118 GLU A C 1
ATOM 895 O O . GLU A 1 118 ? -4.181 26.122 17.210 1.00 49.78 118 GLU A O 1
ATOM 900 N N . PRO A 1 119 ? -5.776 25.396 15.791 1.00 52.41 119 PRO A N 1
ATOM 901 C CA . PRO A 1 119 ? -5.636 24.008 16.188 1.00 52.41 119 PRO A CA 1
ATOM 902 C C . PRO A 1 119 ? -4.264 23.501 15.735 1.00 52.41 119 PRO A C 1
ATOM 904 O O . PRO A 1 119 ? -3.996 23.316 14.547 1.00 52.41 119 PRO A O 1
ATOM 907 N N . LYS A 1 120 ? -3.372 23.238 16.697 1.00 49.72 120 LYS A N 1
ATOM 908 C CA . LYS A 1 120 ? -2.134 22.498 16.432 1.00 49.72 120 LYS A CA 1
ATOM 909 C C . LYS A 1 120 ? -2.496 21.046 16.136 1.00 49.72 120 LYS A C 1
ATOM 911 O O . LYS A 1 120 ? -2.574 20.225 17.048 1.00 49.72 120 LYS A O 1
ATOM 916 N N . LEU A 1 121 ? -2.684 20.742 14.852 1.00 48.22 121 LEU A N 1
ATOM 917 C CA . LEU A 1 121 ? -2.770 19.391 14.300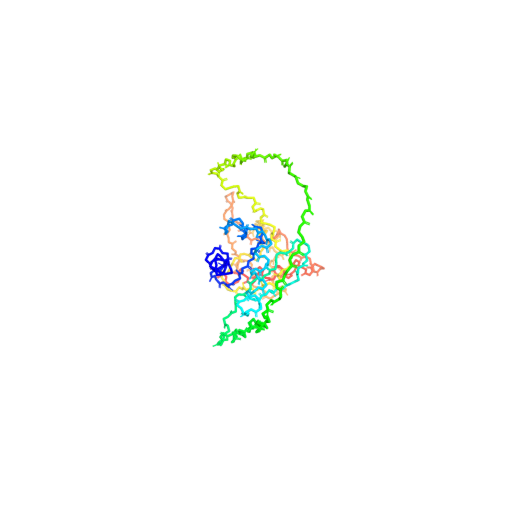 1.00 48.22 121 LEU A CA 1
ATOM 918 C C . LEU A 1 121 ? -1.439 18.648 14.549 1.00 48.22 121 LEU A C 1
ATOM 920 O O . LEU A 1 121 ? -0.581 18.532 13.682 1.00 48.22 121 LEU A O 1
ATOM 924 N N . ASN A 1 122 ? -1.238 18.150 15.769 1.00 49.25 122 ASN A N 1
ATOM 925 C CA . ASN A 1 122 ? -0.093 17.317 16.148 1.00 49.25 122 ASN A CA 1
ATOM 926 C C . ASN A 1 122 ? -0.449 15.824 16.161 1.00 49.25 122 ASN A C 1
ATOM 928 O O . ASN A 1 122 ? 0.161 15.039 16.889 1.00 49.25 122 ASN A O 1
ATOM 932 N N . HIS A 1 123 ? -1.391 15.386 15.326 1.00 47.16 123 HIS A N 1
ATOM 933 C CA . HIS A 1 123 ? -1.526 13.966 15.026 1.00 47.16 123 HIS A CA 1
ATOM 934 C C . HIS A 1 123 ? -0.468 13.595 13.989 1.00 47.16 123 HIS A C 1
ATOM 936 O O . HIS A 1 123 ? -0.734 13.495 12.796 1.00 47.16 123 HIS A O 1
ATOM 942 N N . LYS A 1 124 ? 0.768 13.381 14.454 1.00 42.97 124 LYS A N 1
ATOM 943 C CA . LYS A 1 124 ? 1.701 12.524 13.722 1.00 42.97 124 LYS A CA 1
ATOM 944 C C . LYS A 1 124 ? 1.055 11.147 13.671 1.00 42.97 124 LYS A C 1
ATOM 946 O O . LYS A 1 124 ? 1.090 10.406 14.651 1.00 42.97 124 LYS A O 1
ATOM 951 N N . THR A 1 125 ? 0.425 10.853 12.544 1.00 43.09 125 THR A N 1
ATOM 952 C CA . THR A 1 125 ? -0.183 9.579 12.180 1.00 43.09 125 THR A CA 1
ATOM 953 C C . THR A 1 125 ? 0.868 8.476 12.291 1.00 43.09 125 THR A C 1
ATOM 955 O O . THR A 1 125 ? 1.561 8.149 11.332 1.00 43.09 125 THR A O 1
ATOM 958 N N . ARG A 1 126 ? 1.046 7.906 13.487 1.00 45.06 126 ARG A N 1
ATOM 959 C CA . ARG A 1 126 ? 1.735 6.626 13.636 1.00 45.06 126 ARG A CA 1
ATOM 960 C C . ARG A 1 126 ? 0.754 5.565 13.167 1.00 45.06 126 ARG A C 1
ATOM 962 O O . ARG A 1 126 ? -0.133 5.156 13.911 1.00 45.06 126 ARG A O 1
ATOM 969 N N . LEU A 1 127 ? 0.882 5.199 11.894 1.00 43.00 127 LEU A N 1
ATOM 970 C CA . LEU A 1 127 ? 0.159 4.084 11.295 1.00 43.00 127 LEU A CA 1
ATOM 971 C C . LEU A 1 127 ? 0.348 2.831 12.176 1.00 43.00 127 LEU A C 1
ATOM 973 O O . LEU A 1 127 ? 1.480 2.543 12.578 1.00 43.00 127 LEU A O 1
ATOM 977 N N . PRO A 1 128 ? -0.725 2.095 12.509 1.00 46.28 128 PRO A N 1
ATOM 978 C CA . PRO A 1 128 ? -0.609 0.865 13.279 1.00 46.28 128 PRO A CA 1
ATOM 979 C C . PRO A 1 128 ? 0.141 -0.193 12.458 1.00 46.28 128 PRO A C 1
ATOM 981 O O . PRO A 1 128 ? -0.259 -0.531 11.347 1.00 46.28 128 PRO A O 1
ATOM 984 N N . LEU A 1 129 ? 1.229 -0.721 13.024 1.00 48.28 129 LEU A N 1
ATOM 985 C CA . LEU A 1 129 ? 2.171 -1.637 12.367 1.00 48.28 129 LEU A CA 1
ATOM 986 C C . LEU A 1 129 ? 1.630 -3.051 12.096 1.00 48.28 129 LEU A C 1
ATOM 988 O O . LEU A 1 129 ? 2.299 -3.825 11.421 1.00 48.28 129 LEU A O 1
ATOM 992 N N . HIS A 1 130 ? 0.434 -3.418 12.564 1.00 42.59 130 HIS A N 1
ATOM 993 C CA . HIS A 1 130 ? -0.042 -4.799 12.453 1.00 42.59 130 HIS A CA 1
ATOM 994 C C . HIS A 1 130 ? -1.558 -4.882 12.248 1.00 42.59 130 HIS A C 1
ATOM 996 O O . HIS A 1 130 ? -2.317 -5.074 13.192 1.00 42.59 130 HIS A O 1
ATOM 1002 N N . ALA A 1 131 ? -2.011 -4.768 10.998 1.00 41.97 131 ALA A N 1
ATOM 1003 C CA . ALA A 1 131 ? -3.324 -5.266 10.595 1.00 41.97 131 ALA A CA 1
ATOM 1004 C C . ALA A 1 131 ? -3.291 -5.710 9.127 1.00 41.97 131 ALA A C 1
ATOM 1006 O O . ALA A 1 131 ? -3.385 -4.917 8.194 1.00 41.97 131 ALA A O 1
ATOM 1007 N N . THR A 1 132 ? -3.152 -7.017 8.923 1.00 44.56 132 THR A N 1
ATOM 1008 C CA . THR A 1 132 ? -3.420 -7.701 7.659 1.00 44.56 132 THR A CA 1
ATOM 1009 C C . THR A 1 132 ? -4.893 -7.550 7.289 1.00 44.56 132 THR A C 1
ATOM 1011 O O . THR A 1 132 ? -5.719 -8.366 7.688 1.00 44.56 132 THR A O 1
ATOM 1014 N N . ARG A 1 133 ? -5.231 -6.539 6.487 1.00 41.22 133 ARG A N 1
ATOM 1015 C CA . ARG A 1 133 ? -6.483 -6.531 5.726 1.00 41.22 133 ARG A CA 1
ATOM 1016 C C . ARG A 1 133 ? -6.150 -6.397 4.245 1.00 41.22 133 ARG A C 1
ATOM 1018 O O . ARG A 1 133 ? -5.700 -5.354 3.793 1.00 41.22 133 ARG A O 1
ATOM 1025 N N . VAL A 1 134 ? -6.311 -7.495 3.509 1.00 42.31 134 VAL A N 1
ATOM 1026 C CA . VAL A 1 134 ? -6.330 -7.474 2.044 1.00 42.31 134 VAL A CA 1
ATOM 1027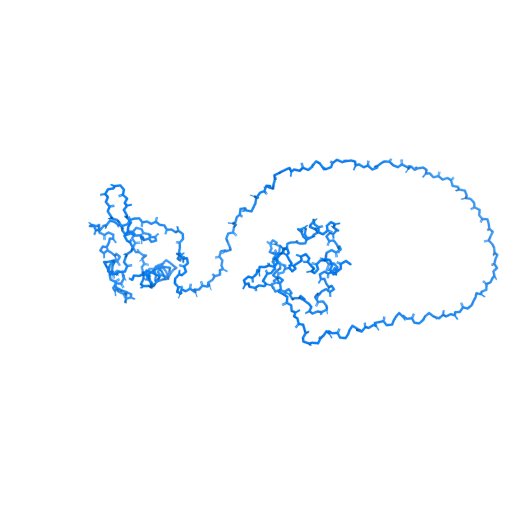 C C . VAL A 1 134 ? -7.761 -7.166 1.647 1.00 42.31 134 VAL A C 1
ATOM 1029 O O . VAL A 1 134 ? -8.667 -7.944 1.929 1.00 42.31 134 VAL A O 1
ATOM 1032 N N . THR A 1 135 ? -7.983 -6.014 1.036 1.00 40.06 135 THR A N 1
ATOM 1033 C CA . THR A 1 135 ? -9.199 -5.744 0.270 1.00 40.06 135 THR A CA 1
ATOM 1034 C C . THR A 1 135 ? -8.738 -5.035 -0.990 1.00 40.06 135 THR A C 1
ATOM 1036 O O . THR A 1 135 ? -8.236 -3.918 -0.919 1.00 40.06 135 THR A O 1
ATOM 1039 N N . VAL A 1 136 ? -8.834 -5.711 -2.131 1.00 47.03 136 VAL A N 1
ATOM 1040 C CA . VAL A 1 136 ? -8.684 -5.088 -3.449 1.00 47.03 136 VAL A CA 1
ATOM 1041 C C . VAL A 1 136 ? -9.874 -5.577 -4.267 1.00 47.03 136 VAL A C 1
ATOM 1043 O O . VAL A 1 136 ? -10.034 -6.785 -4.438 1.00 47.03 136 VAL A O 1
ATOM 1046 N N . PRO A 1 137 ? -10.789 -4.658 -4.613 1.00 42.38 137 PRO A N 1
ATOM 1047 C CA . PRO A 1 137 ? -10.807 -4.152 -5.985 1.00 42.38 137 PRO A CA 1
ATOM 1048 C C . PRO A 1 137 ? -10.790 -2.612 -6.035 1.00 42.38 137 PRO A C 1
ATOM 1050 O O . PRO A 1 137 ? -11.585 -1.955 -5.372 1.00 42.38 137 PRO A O 1
ATOM 1053 N N . GLY A 1 138 ? -9.864 -2.029 -6.808 1.00 61.12 138 GLY A N 1
ATOM 1054 C CA . GLY A 1 138 ? -9.767 -0.579 -7.076 1.00 61.12 138 GLY A CA 1
ATOM 1055 C C . GLY A 1 138 ? -9.212 0.313 -5.950 1.00 61.12 138 GLY A C 1
ATOM 1056 O O . GLY A 1 138 ? -9.104 1.522 -6.133 1.00 61.12 138 GLY A O 1
ATOM 1057 N N . GLY A 1 139 ? -8.859 -0.266 -4.798 1.00 69.81 139 GLY A N 1
ATOM 1058 C CA . GLY A 1 139 ? -8.381 0.450 -3.610 1.00 69.81 139 GLY A CA 1
ATOM 1059 C C . GLY A 1 139 ? -6.972 1.057 -3.706 1.00 69.81 139 GLY A C 1
ATOM 1060 O O . GLY A 1 139 ? -6.268 0.945 -4.713 1.00 69.81 139 GLY A O 1
ATOM 1061 N N . ALA A 1 140 ? -6.561 1.704 -2.609 1.00 80.12 140 ALA A N 1
ATOM 1062 C CA . ALA A 1 140 ? -5.253 2.342 -2.456 1.00 80.12 140 ALA A CA 1
ATOM 1063 C C . ALA A 1 140 ? -4.083 1.370 -2.709 1.00 80.12 140 ALA A C 1
ATOM 1065 O O . ALA A 1 140 ? -4.191 0.163 -2.484 1.00 80.12 140 ALA A O 1
ATOM 1066 N N . ARG A 1 141 ? -2.948 1.919 -3.162 1.00 87.62 141 ARG A N 1
ATOM 1067 C CA . ARG A 1 141 ? -1.709 1.174 -3.429 1.00 87.62 141 ARG A CA 1
ATOM 1068 C C . ARG A 1 141 ? -1.320 0.326 -2.198 1.00 87.62 141 ARG A C 1
ATOM 1070 O O . ARG A 1 141 ? -1.237 0.884 -1.105 1.00 87.62 141 ARG A O 1
ATOM 1077 N N . PRO A 1 142 ? -1.021 -0.982 -2.347 1.00 88.50 142 PRO A N 1
ATOM 1078 C CA . PRO A 1 142 ? -0.725 -1.868 -1.211 1.00 88.50 142 PRO A CA 1
ATOM 1079 C C . PRO A 1 142 ? 0.498 -1.479 -0.370 1.00 88.50 142 PRO A C 1
ATOM 1081 O O . PRO A 1 142 ? 0.636 -1.932 0.763 1.00 88.50 142 PRO A O 1
ATOM 1084 N N . THR A 1 143 ? 1.404 -0.679 -0.927 1.00 87.81 143 THR A N 1
ATOM 1085 C CA . THR A 1 143 ? 2.628 -0.220 -0.268 1.00 87.81 143 THR A CA 1
ATOM 1086 C C . THR A 1 143 ? 2.896 1.240 -0.623 1.00 87.81 143 THR A C 1
ATOM 1088 O O . THR A 1 143 ? 2.692 1.615 -1.776 1.00 87.81 143 THR A O 1
ATOM 1091 N N . PRO A 1 144 ? 3.362 2.074 0.323 1.00 86.56 144 PRO A N 1
ATOM 1092 C CA . PRO A 1 144 ? 3.732 3.459 0.039 1.00 86.56 144 PRO A CA 1
ATOM 1093 C C . PRO A 1 144 ? 5.065 3.581 -0.716 1.00 86.56 144 PRO A C 1
ATOM 1095 O O . PRO A 1 144 ? 5.414 4.671 -1.158 1.00 86.56 144 PRO A O 1
ATOM 1098 N N . LEU A 1 145 ? 5.834 2.492 -0.834 1.00 88.75 145 LEU A N 1
ATOM 1099 C CA . LEU A 1 145 ? 7.129 2.503 -1.508 1.00 88.75 145 LEU A CA 1
ATOM 1100 C C . LEU A 1 145 ? 6.949 2.586 -3.020 1.00 88.75 145 LEU A C 1
ATOM 1102 O O . LEU A 1 145 ? 6.160 1.827 -3.587 1.00 88.75 145 LEU A O 1
ATOM 1106 N N . GLN A 1 146 ? 7.715 3.479 -3.644 1.00 93.25 146 GLN A N 1
ATOM 1107 C CA . GLN A 1 146 ? 7.734 3.714 -5.081 1.00 93.25 146 GLN A CA 1
ATOM 1108 C C . GLN A 1 146 ? 9.171 3.714 -5.604 1.00 93.25 146 GLN A C 1
ATOM 1110 O O . GLN A 1 146 ? 10.020 4.478 -5.147 1.00 93.25 146 GLN A O 1
ATOM 1115 N N . ALA A 1 147 ? 9.421 2.865 -6.590 1.00 96.75 147 ALA A N 1
ATOM 1116 C CA . ALA A 1 147 ? 10.650 2.771 -7.352 1.00 96.75 147 ALA A CA 1
ATOM 1117 C C . ALA A 1 147 ? 10.306 2.806 -8.844 1.00 96.75 147 ALA A C 1
ATOM 1119 O O . ALA A 1 147 ? 9.353 2.168 -9.287 1.00 96.75 147 ALA A O 1
ATOM 1120 N N . LEU A 1 148 ? 11.093 3.554 -9.615 1.00 97.25 148 LEU A N 1
ATOM 1121 C CA . LEU A 1 148 ? 10.932 3.656 -11.061 1.00 97.25 148 LEU A CA 1
ATOM 1122 C C . LEU A 1 148 ? 11.842 2.635 -11.746 1.00 97.25 148 LEU A C 1
ATOM 1124 O O . LEU A 1 148 ? 13.067 2.708 -11.626 1.00 97.25 148 LEU A O 1
ATOM 1128 N N . VAL A 1 149 ? 11.247 1.685 -12.466 1.00 97.94 149 VAL A N 1
ATOM 1129 C CA . VAL A 1 149 ? 11.974 0.658 -13.229 1.00 97.94 149 VAL A CA 1
ATOM 1130 C C . VAL A 1 149 ? 11.931 1.011 -14.711 1.00 97.94 149 VAL A C 1
ATOM 1132 O O . VAL A 1 149 ? 10.863 1.195 -15.283 1.00 97.94 149 VAL A O 1
ATOM 1135 N N . GLY A 1 150 ? 13.094 1.158 -15.346 1.00 97.31 150 GLY A N 1
ATOM 1136 C CA . GLY A 1 150 ? 13.168 1.563 -16.753 1.00 97.31 150 GLY A CA 1
ATOM 1137 C C . GLY A 1 150 ? 12.712 0.450 -17.699 1.00 97.31 150 GLY A C 1
ATOM 1138 O O . GLY A 1 150 ? 13.019 -0.719 -17.463 1.00 97.31 150 GLY A O 1
ATOM 1139 N N . ILE A 1 151 ? 12.051 0.815 -18.804 1.00 96.25 151 ILE A N 1
ATOM 1140 C CA . ILE A 1 151 ? 11.542 -0.140 -19.808 1.00 96.25 151 ILE A CA 1
ATOM 1141 C C . ILE A 1 151 ? 12.655 -1.038 -20.372 1.00 96.25 151 ILE A C 1
ATOM 1143 O O . ILE A 1 151 ? 12.417 -2.211 -20.610 1.00 96.25 151 ILE A O 1
ATOM 1147 N N . ASN A 1 152 ? 13.882 -0.547 -20.540 1.00 96.06 152 ASN A N 1
ATOM 1148 C CA . ASN A 1 152 ? 14.993 -1.341 -21.091 1.00 96.06 152 ASN A CA 1
ATOM 1149 C C . ASN A 1 152 ? 16.029 -1.737 -20.026 1.00 96.06 152 ASN A C 1
ATOM 1151 O O . ASN A 1 152 ? 17.215 -1.842 -20.324 1.00 96.06 152 ASN A O 1
ATOM 1155 N N . SER A 1 153 ? 15.613 -1.872 -18.764 1.00 97.00 153 SER A N 1
ATOM 1156 C CA . SER A 1 153 ? 16.523 -2.188 -17.658 1.00 97.00 153 SER A CA 1
ATOM 1157 C C . SER A 1 153 ? 16.539 -3.679 -17.315 1.00 97.00 153 SER A C 1
ATOM 1159 O O . SER A 1 153 ? 15.523 -4.354 -17.440 1.00 97.00 153 SER A O 1
ATOM 1161 N N . GLU A 1 154 ? 17.666 -4.177 -16.800 1.00 98.12 154 GLU A N 1
ATOM 1162 C CA . GLU A 1 154 ? 17.775 -5.543 -16.251 1.00 98.12 154 GLU A CA 1
ATOM 1163 C C . GLU A 1 154 ? 16.748 -5.790 -15.13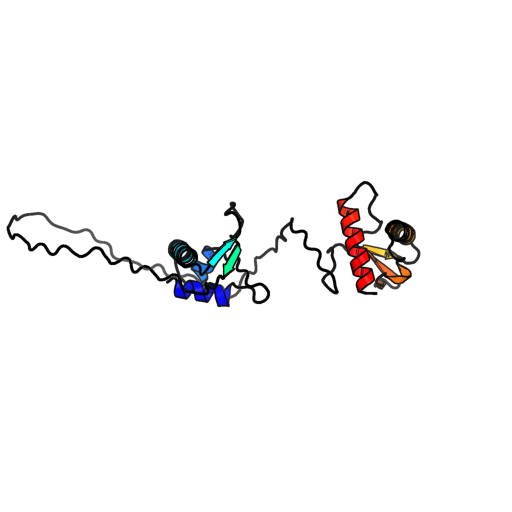9 1.00 98.12 154 GLU A C 1
ATOM 1165 O O . GLU A 1 154 ? 16.103 -6.829 -15.096 1.00 98.12 154 GLU A O 1
ATOM 1170 N N . ALA A 1 155 ? 16.499 -4.767 -14.316 1.00 97.69 155 ALA A N 1
ATOM 1171 C CA . ALA A 1 155 ? 15.476 -4.791 -13.279 1.00 97.69 155 ALA A CA 1
ATOM 1172 C C . ALA A 1 155 ? 14.075 -5.139 -13.814 1.00 97.69 155 ALA A C 1
ATOM 1174 O O . ALA A 1 155 ? 13.310 -5.814 -13.128 1.00 97.69 155 ALA A O 1
ATOM 1175 N N . ARG A 1 156 ? 13.724 -4.707 -15.036 1.00 97.75 156 ARG A N 1
ATOM 1176 C CA . ARG A 1 156 ? 12.465 -5.114 -15.677 1.00 97.75 156 ARG A CA 1
ATOM 1177 C C . ARG A 1 156 ? 12.470 -6.610 -15.975 1.00 97.75 156 ARG A C 1
ATOM 1179 O O . ARG A 1 156 ? 11.479 -7.267 -15.684 1.00 97.75 156 ARG A O 1
ATOM 1186 N N . ALA A 1 157 ? 13.556 -7.128 -16.548 1.00 98.12 157 ALA A N 1
ATOM 1187 C CA . ALA A 1 157 ? 13.663 -8.544 -16.887 1.00 98.12 157 ALA A CA 1
ATOM 1188 C C . ALA A 1 157 ? 13.550 -9.427 -15.634 1.00 98.12 157 ALA A C 1
ATOM 1190 O O . ALA A 1 157 ? 12.808 -10.409 -15.647 1.00 98.12 157 ALA A O 1
ATOM 1191 N N . ASP A 1 158 ? 14.190 -9.020 -14.534 1.00 98.31 158 ASP A N 1
ATOM 1192 C CA . ASP A 1 158 ? 14.086 -9.705 -13.242 1.00 98.31 158 ASP A CA 1
ATOM 1193 C C . ASP A 1 158 ? 12.642 -9.713 -12.722 1.00 98.31 158 ASP A C 1
ATOM 1195 O O . ASP A 1 158 ? 12.140 -10.740 -12.263 1.00 98.31 158 ASP A O 1
ATOM 1199 N N . TRP A 1 159 ? 11.943 -8.577 -12.817 1.00 98.19 159 TRP A N 1
ATOM 1200 C CA . TRP A 1 159 ? 10.533 -8.493 -12.439 1.00 98.19 159 TRP A CA 1
ATOM 1201 C C . TRP A 1 159 ? 9.627 -9.339 -13.337 1.00 98.19 159 TRP A C 1
ATOM 1203 O O . TRP A 1 159 ? 8.736 -10.003 -12.814 1.00 98.19 159 TRP A O 1
ATOM 1213 N N . ASP A 1 160 ? 9.843 -9.359 -14.652 1.00 98.38 160 ASP A N 1
ATOM 1214 C CA . ASP A 1 160 ? 9.068 -10.186 -15.584 1.00 98.38 160 ASP A CA 1
ATOM 1215 C C . ASP A 1 160 ? 9.257 -11.688 -15.310 1.00 98.38 160 ASP A C 1
ATOM 1217 O O . ASP A 1 160 ? 8.293 -12.454 -15.380 1.00 98.38 160 ASP A O 1
ATOM 1221 N N . GLU A 1 161 ? 10.471 -12.114 -14.953 1.00 98.38 161 GLU A N 1
ATOM 1222 C CA . GLU A 1 161 ? 10.756 -13.490 -14.533 1.00 98.38 161 GLU A CA 1
ATOM 1223 C C . GLU A 1 161 ? 10.081 -13.826 -13.196 1.00 98.38 161 GLU A C 1
ATOM 1225 O O . GLU A 1 161 ? 9.416 -14.859 -13.054 1.00 98.38 161 GLU A O 1
ATOM 1230 N N . TRP A 1 162 ? 10.175 -12.919 -12.220 1.00 98.12 162 TRP A N 1
ATOM 1231 C CA . TRP A 1 162 ? 9.514 -13.083 -10.928 1.00 98.12 162 TRP A CA 1
ATOM 1232 C C . TRP A 1 162 ? 7.988 -13.165 -11.084 1.00 98.12 162 TRP A C 1
ATOM 1234 O O . TRP A 1 162 ? 7.358 -14.067 -10.537 1.00 98.12 162 TRP A O 1
ATOM 1244 N N . LEU A 1 163 ? 7.382 -12.288 -11.887 1.00 98.06 163 LEU A N 1
ATOM 1245 C CA . LEU A 1 163 ? 5.942 -12.303 -12.157 1.00 98.06 163 LEU A CA 1
ATOM 1246 C C . LEU A 1 163 ? 5.519 -13.616 -12.819 1.00 98.06 163 LEU A C 1
ATOM 1248 O O . LEU A 1 163 ? 4.561 -14.242 -12.367 1.00 98.06 163 LEU A O 1
ATOM 1252 N N . ARG A 1 164 ? 6.269 -14.080 -13.825 1.00 98.19 164 ARG A N 1
ATOM 1253 C CA . ARG A 1 164 ? 5.976 -15.333 -14.531 1.00 98.19 164 ARG A CA 1
ATOM 1254 C C . ARG A 1 164 ? 6.046 -16.546 -13.607 1.00 98.19 164 ARG A C 1
ATOM 1256 O O . ARG A 1 164 ? 5.131 -17.366 -13.627 1.00 98.19 164 ARG A O 1
ATOM 1263 N N . SER A 1 165 ? 7.087 -16.641 -12.779 1.00 97.75 165 SER A N 1
ATOM 1264 C CA . SER A 1 165 ? 7.238 -17.734 -11.805 1.00 97.75 165 SER A CA 1
ATOM 1265 C C . SER A 1 165 ? 6.127 -17.762 -10.746 1.00 97.75 165 SER A C 1
ATOM 1267 O O . SER A 1 165 ? 5.822 -18.829 -10.219 1.00 97.75 165 SER A O 1
ATOM 1269 N N . HIS A 1 166 ? 5.469 -16.627 -10.489 1.00 97.06 166 HIS A N 1
ATOM 1270 C CA . HIS A 1 166 ? 4.340 -16.507 -9.560 1.00 97.06 166 HIS A CA 1
ATOM 1271 C C . HIS A 1 166 ? 2.965 -16.503 -10.255 1.00 97.06 166 HIS A C 1
ATOM 1273 O O . HIS A 1 166 ? 1.947 -16.277 -9.603 1.00 97.06 166 HIS A O 1
ATOM 1279 N N . GLY A 1 167 ? 2.910 -16.770 -11.566 1.00 97.44 167 GLY A N 1
ATOM 1280 C CA . GLY A 1 167 ? 1.661 -16.885 -12.327 1.00 97.44 167 GLY A CA 1
ATOM 1281 C C . GLY A 1 167 ? 1.010 -15.554 -12.722 1.00 97.44 167 GLY A C 1
ATOM 1282 O O . GLY A 1 167 ? -0.161 -15.535 -13.104 1.00 97.44 167 GLY A O 1
ATOM 1283 N N . PHE A 1 168 ? 1.744 -14.443 -12.655 1.00 97.69 168 PHE A N 1
ATOM 1284 C CA . PHE A 1 168 ? 1.279 -13.126 -13.086 1.00 97.69 168 PHE A CA 1
ATOM 1285 C C . PHE A 1 168 ? 1.697 -12.810 -14.535 1.00 97.69 168 PHE A C 1
ATOM 1287 O O . PHE A 1 168 ? 2.718 -13.310 -15.014 1.00 97.69 168 PHE A O 1
ATOM 1294 N N . PRO A 1 169 ? 0.934 -11.965 -15.261 1.00 97.94 169 PRO A N 1
ATOM 1295 C CA . PRO A 1 169 ? 1.372 -11.427 -16.548 1.00 97.94 169 PRO A CA 1
ATOM 1296 C C . PRO A 1 169 ? 2.628 -10.549 -16.416 1.00 97.94 169 PRO A C 1
ATOM 1298 O O . PRO A 1 169 ? 2.916 -10.027 -15.343 1.00 97.94 169 PRO A O 1
ATOM 1301 N N . THR A 1 170 ? 3.341 -10.344 -17.526 1.00 98.06 170 THR A N 1
ATOM 1302 C CA . THR A 1 170 ? 4.509 -9.449 -17.594 1.00 98.06 170 THR A CA 1
ATOM 1303 C C . THR A 1 170 ? 4.130 -7.978 -17.402 1.00 98.06 170 THR A C 1
ATOM 1305 O O . THR A 1 170 ? 2.974 -7.586 -17.597 1.00 98.06 170 THR A O 1
ATOM 1308 N N . LEU A 1 171 ? 5.117 -7.139 -17.083 1.00 97.19 171 LEU A N 1
ATOM 1309 C CA . LEU A 1 171 ? 4.951 -5.700 -16.878 1.00 97.19 171 LEU A CA 1
ATOM 1310 C C . LEU A 1 171 ? 4.392 -4.974 -18.106 1.00 97.19 171 LEU A C 1
ATOM 1312 O O . LEU A 1 171 ? 3.669 -4.003 -17.939 1.00 97.19 171 LEU A O 1
ATOM 1316 N N . ASP A 1 172 ? 4.609 -5.464 -19.326 1.00 97.00 172 ASP A N 1
ATOM 1317 C CA . ASP A 1 172 ? 3.970 -4.866 -20.511 1.00 97.00 172 ASP A CA 1
ATOM 1318 C C . ASP A 1 172 ? 2.440 -4.973 -20.491 1.00 97.00 172 ASP A C 1
ATOM 1320 O O . ASP A 1 172 ? 1.752 -4.161 -21.105 1.00 97.00 172 ASP A O 1
ATOM 1324 N N . LYS A 1 173 ? 1.902 -5.997 -19.817 1.00 97.38 173 LYS A N 1
ATOM 1325 C CA . LYS A 1 173 ? 0.462 -6.270 -19.771 1.00 97.38 173 LYS A CA 1
ATOM 1326 C C . LYS A 1 173 ? -0.224 -5.621 -18.578 1.00 97.38 173 LYS A C 1
ATOM 1328 O O . LYS A 1 173 ? -1.371 -5.220 -18.711 1.00 97.38 173 LYS A O 1
ATOM 1333 N N . ILE A 1 174 ? 0.443 -5.575 -17.424 1.00 96.94 174 ILE A N 1
ATOM 1334 C CA . ILE A 1 174 ? -0.157 -5.094 -16.164 1.00 96.94 174 ILE A CA 1
ATOM 1335 C C . ILE A 1 174 ? 0.539 -3.866 -15.569 1.00 96.94 174 ILE A C 1
ATOM 1337 O O . ILE A 1 174 ? 0.057 -3.292 -14.598 1.00 96.94 174 ILE A O 1
ATOM 1341 N N . GLY A 1 175 ? 1.696 -3.473 -16.096 1.00 95.31 175 GLY A N 1
ATOM 1342 C CA . GLY A 1 175 ? 2.521 -2.413 -15.534 1.00 95.31 175 GLY A CA 1
ATOM 1343 C C . GLY A 1 175 ? 1.927 -1.025 -15.759 1.00 95.31 175 GLY A C 1
ATOM 1344 O O . GLY A 1 175 ? 1.466 -0.680 -16.847 1.00 95.31 175 GLY A O 1
ATOM 1345 N N . GLN A 1 176 ? 1.995 -0.191 -14.723 1.00 94.75 176 GLN A N 1
ATOM 1346 C CA . GLN A 1 176 ? 1.621 1.214 -14.818 1.00 94.75 176 GLN A CA 1
ATOM 1347 C C . GLN A 1 176 ? 2.814 2.046 -15.302 1.00 94.75 176 GLN A C 1
ATOM 1349 O O . GLN A 1 176 ? 3.857 2.091 -14.648 1.00 94.75 176 GLN A O 1
ATOM 1354 N N . HIS A 1 177 ? 2.635 2.738 -16.427 1.00 94.56 177 HIS A N 1
ATOM 1355 C CA . HIS A 1 177 ? 3.646 3.615 -17.011 1.00 94.56 177 HIS A CA 1
ATOM 1356 C C . HIS A 1 177 ? 3.636 4.997 -16.344 1.00 94.56 177 HIS A C 1
ATOM 1358 O O . HIS A 1 177 ? 2.587 5.632 -16.219 1.00 94.56 177 HIS A O 1
ATOM 1364 N N . ILE A 1 178 ? 4.812 5.484 -15.954 1.00 94.25 178 ILE A N 1
ATOM 1365 C CA . ILE A 1 178 ? 5.026 6.813 -15.382 1.00 94.25 178 ILE A CA 1
ATOM 1366 C C . ILE A 1 178 ? 6.071 7.557 -16.225 1.00 94.25 178 ILE A C 1
ATOM 1368 O O . ILE A 1 178 ? 7.209 7.089 -16.333 1.00 94.25 178 ILE A O 1
ATOM 1372 N N . PRO A 1 179 ? 5.729 8.721 -16.808 1.00 95.56 179 PRO A N 1
ATOM 1373 C CA . PRO A 1 179 ? 6.713 9.588 -17.441 1.00 95.56 179 PRO A CA 1
ATOM 1374 C C . PRO A 1 179 ? 7.556 10.297 -16.370 1.00 95.56 179 PRO A C 1
ATOM 1376 O O . PRO A 1 179 ? 7.023 10.943 -15.468 1.00 95.56 179 PRO A O 1
ATOM 1379 N N . HIS A 1 180 ? 8.881 10.201 -16.468 1.00 94.00 180 HIS A N 1
ATOM 1380 C CA . HIS A 1 180 ? 9.820 10.875 -15.572 1.00 94.00 180 HIS A CA 1
ATOM 1381 C C . HIS A 1 180 ? 11.089 11.269 -16.336 1.00 94.00 180 HIS A C 1
ATOM 1383 O O . HIS A 1 180 ? 11.633 10.468 -17.085 1.00 94.00 180 HIS A O 1
ATOM 1389 N N . ALA A 1 181 ? 11.563 12.508 -16.178 1.00 93.06 181 ALA A N 1
ATOM 1390 C CA . ALA A 1 181 ? 12.813 12.989 -16.790 1.00 93.06 181 ALA A CA 1
ATOM 1391 C C . ALA A 1 181 ? 12.971 12.693 -18.306 1.00 93.06 181 ALA A C 1
ATOM 1393 O O . ALA A 1 181 ? 14.066 12.404 -18.778 1.00 93.06 181 ALA A O 1
ATOM 1394 N N . GLY A 1 182 ? 11.877 12.749 -19.077 1.00 94.38 182 GLY A N 1
ATOM 1395 C CA . GLY A 1 182 ? 11.898 12.505 -20.528 1.00 94.38 182 GLY A CA 1
ATOM 1396 C C . GLY A 1 182 ? 11.928 11.030 -20.951 1.00 94.38 182 GLY A C 1
ATOM 1397 O O . GLY A 1 182 ? 12.001 10.749 -22.143 1.00 94.38 182 GLY A O 1
ATOM 1398 N N . ALA A 1 183 ? 11.833 10.091 -20.008 1.00 95.81 183 ALA A N 1
ATOM 1399 C CA . ALA A 1 183 ? 11.695 8.662 -20.270 1.00 95.81 183 ALA A CA 1
ATOM 1400 C C . ALA A 1 183 ? 10.445 8.090 -19.579 1.00 95.81 183 ALA A C 1
ATOM 1402 O O . ALA A 1 183 ? 9.822 8.739 -18.736 1.00 95.81 183 ALA A O 1
ATOM 1403 N N . VAL A 1 184 ? 10.055 6.872 -19.958 1.00 95.50 184 VAL A N 1
ATOM 1404 C CA . VAL A 1 184 ? 8.916 6.159 -19.365 1.00 95.50 184 VAL A CA 1
ATOM 1405 C C . VAL A 1 184 ? 9.433 5.013 -18.500 1.00 95.50 184 VAL A C 1
ATOM 1407 O O . VAL A 1 184 ? 10.331 4.270 -18.902 1.00 95.50 184 VAL A O 1
ATOM 1410 N N . TYR A 1 185 ? 8.860 4.885 -17.307 1.00 97.75 185 TYR A N 1
ATOM 1411 C CA . TYR A 1 185 ? 9.218 3.892 -16.299 1.00 97.75 185 TYR A CA 1
ATOM 1412 C C . TYR A 1 185 ? 7.980 3.121 -15.846 1.00 97.75 185 TYR A C 1
ATOM 1414 O O . TYR A 1 185 ? 6.863 3.619 -15.953 1.00 97.75 185 TYR A O 1
ATOM 1422 N N . PHE A 1 186 ? 8.184 1.934 -15.288 1.00 97.38 186 PHE A N 1
ATOM 1423 C CA . PHE A 1 186 ? 7.170 1.199 -14.546 1.00 97.38 186 PHE A CA 1
ATOM 1424 C C . PHE A 1 186 ? 7.178 1.613 -13.074 1.00 97.38 186 PHE A C 1
ATOM 1426 O O . PHE A 1 186 ? 8.245 1.749 -12.465 1.00 97.38 186 PHE A O 1
ATOM 1433 N N . ASP A 1 187 ? 5.987 1.794 -12.505 1.00 96.19 187 ASP A N 1
ATOM 1434 C CA . ASP A 1 187 ? 5.802 1.981 -11.067 1.00 96.19 187 ASP A CA 1
ATOM 1435 C C . ASP A 1 187 ? 5.917 0.647 -10.328 1.00 96.19 187 ASP A C 1
ATOM 1437 O O . ASP A 1 187 ? 5.043 -0.209 -10.455 1.00 96.19 187 ASP A O 1
ATOM 1441 N N . MET A 1 188 ? 6.974 0.481 -9.536 1.00 97.06 188 MET A N 1
ATOM 1442 C CA . MET A 1 188 ? 7.237 -0.741 -8.780 1.00 97.06 188 MET A CA 1
ATOM 1443 C C . MET A 1 188 ? 7.421 -0.437 -7.289 1.00 97.06 188 MET A C 1
ATOM 1445 O O . MET A 1 188 ? 7.777 0.681 -6.915 1.00 97.06 188 MET A O 1
ATOM 1449 N N . PRO A 1 189 ? 7.193 -1.406 -6.388 1.00 96.38 189 PRO A N 1
ATOM 1450 C CA . PRO A 1 189 ? 7.424 -1.214 -4.957 1.00 96.38 189 PRO A 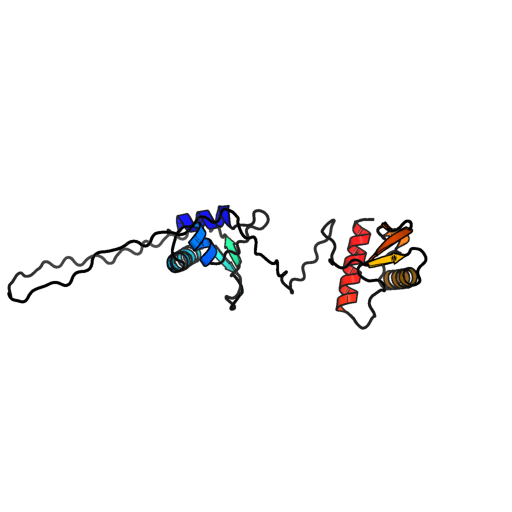CA 1
ATOM 1451 C C . PRO A 1 189 ? 8.919 -1.120 -4.618 1.00 96.38 189 PRO A C 1
ATOM 1453 O O . PRO A 1 189 ? 9.304 -0.392 -3.705 1.00 96.38 189 PRO A O 1
ATOM 1456 N N . TRP A 1 190 ? 9.755 -1.823 -5.385 1.00 97.56 190 TRP A N 1
ATOM 1457 C CA . TRP A 1 190 ? 11.211 -1.842 -5.272 1.00 97.56 190 TRP A CA 1
ATOM 1458 C C . TRP A 1 190 ? 11.849 -1.901 -6.657 1.00 97.56 190 TRP A C 1
ATOM 1460 O O . TRP A 1 190 ? 11.208 -2.283 -7.636 1.00 97.56 190 TRP A O 1
ATOM 1470 N N . ARG A 1 191 ? 13.136 -1.543 -6.732 1.00 97.50 191 ARG A N 1
ATOM 1471 C CA . ARG A 1 191 ? 13.893 -1.583 -7.989 1.00 97.50 191 ARG A CA 1
ATOM 1472 C C . ARG A 1 191 ? 14.020 -3.005 -8.542 1.00 97.50 191 ARG A C 1
ATOM 1474 O O . ARG A 1 191 ? 13.869 -3.177 -9.739 1.00 97.50 191 ARG A O 1
ATOM 1481 N N . TYR A 1 192 ? 14.252 -3.990 -7.680 1.00 98.00 192 TYR A N 1
ATOM 1482 C CA . TYR A 1 192 ? 14.372 -5.407 -8.034 1.00 98.00 192 TYR A CA 1
ATOM 1483 C C . TYR A 1 192 ? 13.283 -6.219 -7.323 1.00 98.00 192 TYR A C 1
ATOM 1485 O O . TYR A 1 192 ? 12.810 -5.774 -6.268 1.00 98.00 192 TYR A O 1
ATOM 1493 N N . PRO A 1 193 ? 12.878 -7.380 -7.867 1.00 97.69 193 PRO A N 1
ATOM 1494 C CA . PRO A 1 193 ? 11.949 -8.268 -7.183 1.00 97.69 193 PRO A CA 1
ATOM 1495 C C . PRO A 1 193 ? 12.535 -8.773 -5.857 1.00 97.69 193 PRO A C 1
ATOM 1497 O O . PRO A 1 193 ? 13.760 -8.822 -5.686 1.00 97.69 193 PRO A O 1
ATOM 1500 N N . PRO A 1 194 ? 11.676 -9.151 -4.896 1.00 97.56 194 PRO A N 1
ATOM 1501 C CA . PRO A 1 194 ? 12.136 -9.738 -3.650 1.00 97.56 194 PRO A CA 1
ATOM 1502 C C . PRO A 1 194 ? 12.837 -11.072 -3.907 1.00 97.56 194 PRO A C 1
ATOM 1504 O O . PRO A 1 194 ? 12.480 -11.829 -4.812 1.00 97.56 194 PRO A O 1
ATOM 1507 N N . ARG A 1 195 ? 13.838 -11.363 -3.078 1.00 96.00 195 ARG A N 1
ATOM 1508 C CA . ARG A 1 195 ? 14.506 -12.664 -3.075 1.00 96.00 195 ARG A CA 1
ATOM 1509 C C . ARG A 1 195 ? 13.584 -13.729 -2.477 1.00 96.00 195 ARG A C 1
ATOM 1511 O O . ARG A 1 195 ? 12.708 -13.418 -1.672 1.00 96.00 195 ARG A O 1
ATOM 1518 N N . ALA A 1 196 ? 13.807 -14.986 -2.857 1.00 91.56 196 ALA A N 1
ATOM 1519 C CA . ALA A 1 196 ? 12.974 -16.115 -2.436 1.00 91.56 196 ALA A CA 1
ATOM 1520 C C . ALA A 1 196 ? 13.012 -16.396 -0.920 1.00 91.56 196 ALA A C 1
ATOM 1522 O O . ALA A 1 196 ? 12.108 -17.041 -0.399 1.00 91.56 196 ALA A O 1
ATOM 1523 N N . ASP A 1 197 ? 14.040 -15.921 -0.215 1.00 94.88 197 ASP A N 1
ATOM 1524 C CA . ASP A 1 197 ? 14.203 -16.048 1.236 1.00 94.88 197 ASP A CA 1
ATOM 1525 C C . ASP A 1 197 ? 13.405 -15.003 2.039 1.00 94.88 197 ASP A C 1
ATOM 1527 O O . ASP A 1 197 ? 13.185 -15.191 3.235 1.00 94.88 197 ASP A O 1
ATOM 1531 N N . ASP A 1 198 ? 12.921 -13.930 1.404 1.00 96.06 198 ASP A N 1
ATOM 1532 C CA . ASP A 1 198 ? 12.120 -12.892 2.057 1.00 96.06 198 ASP A CA 1
ATOM 1533 C C . ASP A 1 198 ? 10.620 -13.084 1.789 1.00 96.06 198 ASP A C 1
ATOM 1535 O O . ASP A 1 198 ? 10.026 -12.525 0.855 1.00 96.06 198 ASP A O 1
ATOM 1539 N N . GLU A 1 199 ? 9.977 -13.869 2.654 1.00 95.25 199 GLU A N 1
ATOM 1540 C CA . GLU A 1 199 ? 8.538 -14.141 2.584 1.00 95.25 199 GLU A CA 1
ATOM 1541 C C . GLU A 1 199 ? 7.674 -12.874 2.692 1.00 95.25 199 GLU A C 1
ATOM 1543 O O . GLU A 1 199 ? 6.606 -12.787 2.074 1.00 95.25 199 GLU A O 1
ATOM 1548 N N . ALA A 1 200 ? 8.094 -11.891 3.495 1.00 94.38 200 ALA A N 1
ATOM 1549 C CA . ALA A 1 200 ? 7.306 -10.687 3.745 1.00 94.38 200 ALA A CA 1
ATOM 1550 C C . ALA A 1 200 ? 7.280 -9.788 2.505 1.00 94.38 200 ALA A C 1
ATOM 1552 O O . ALA A 1 200 ? 6.209 -9.316 2.089 1.00 94.38 200 ALA A O 1
ATOM 1553 N N . SER A 1 201 ? 8.439 -9.600 1.876 1.00 94.06 201 SER A N 1
ATOM 1554 C CA . SER A 1 201 ? 8.554 -8.841 0.633 1.00 94.06 201 SER A CA 1
ATOM 1555 C C . SER A 1 201 ? 7.902 -9.581 -0.534 1.00 94.06 201 SER A C 1
ATOM 1557 O O . SER A 1 201 ? 7.164 -8.959 -1.297 1.00 94.06 201 SER A O 1
ATOM 1559 N N . THR A 1 202 ? 8.039 -10.909 -0.610 1.00 96.44 202 THR A N 1
ATOM 1560 C CA . THR A 1 202 ? 7.355 -11.763 -1.603 1.00 96.44 202 THR A CA 1
ATOM 1561 C C . THR A 1 202 ? 5.835 -11.627 -1.516 1.00 96.44 202 THR A C 1
ATOM 1563 O O . THR A 1 202 ? 5.161 -11.357 -2.512 1.00 96.44 202 THR A O 1
ATOM 1566 N N . ARG A 1 203 ? 5.269 -11.707 -0.305 1.00 95.12 203 ARG A N 1
ATOM 1567 C CA . ARG A 1 203 ? 3.826 -11.526 -0.077 1.00 95.12 203 ARG A CA 1
ATOM 1568 C C . ARG A 1 203 ? 3.346 -10.135 -0.485 1.00 95.12 203 ARG A C 1
ATOM 1570 O O . ARG A 1 203 ? 2.249 -9.988 -1.022 1.00 95.12 203 ARG A O 1
ATOM 1577 N N . THR A 1 204 ? 4.148 -9.111 -0.215 1.00 94.69 204 THR A N 1
ATOM 1578 C CA . THR A 1 204 ? 3.827 -7.724 -0.569 1.00 94.69 204 THR A CA 1
ATOM 1579 C C . THR A 1 204 ? 3.899 -7.503 -2.081 1.00 94.69 204 THR A C 1
ATOM 1581 O O . THR A 1 204 ? 2.989 -6.894 -2.640 1.00 94.69 204 THR A O 1
ATOM 1584 N N . ALA A 1 205 ? 4.912 -8.055 -2.754 1.00 96.38 205 ALA A N 1
ATOM 1585 C CA . ALA A 1 205 ? 5.037 -8.031 -4.209 1.00 96.38 205 ALA A CA 1
ATOM 1586 C C . ALA A 1 205 ? 3.861 -8.743 -4.893 1.00 96.38 205 ALA A C 1
ATOM 1588 O O . ALA A 1 205 ? 3.285 -8.194 -5.827 1.00 96.38 205 ALA A O 1
ATOM 1589 N N . GLY A 1 206 ? 3.419 -9.894 -4.372 1.00 96.38 206 GLY A N 1
ATOM 1590 C CA . GLY A 1 206 ? 2.247 -10.602 -4.900 1.00 96.38 206 GLY A CA 1
ATOM 1591 C C . GLY A 1 206 ? 0.959 -9.781 -4.785 1.00 96.38 206 GLY A C 1
ATOM 1592 O O . GLY A 1 206 ? 0.192 -9.678 -5.739 1.00 96.38 206 GLY A O 1
ATOM 1593 N N . ARG A 1 207 ? 0.748 -9.105 -3.646 1.00 94.75 207 ARG A N 1
ATOM 1594 C CA . ARG A 1 207 ? -0.387 -8.176 -3.476 1.00 94.75 207 ARG A CA 1
ATOM 1595 C C . ARG A 1 207 ? -0.314 -6.986 -4.429 1.00 94.75 207 ARG A C 1
ATOM 1597 O O . ARG A 1 207 ? -1.347 -6.523 -4.901 1.00 94.75 207 ARG A O 1
ATOM 1604 N N . PHE A 1 208 ? 0.889 -6.481 -4.687 1.00 96.00 208 PHE A N 1
ATOM 1605 C CA . PHE A 1 208 ? 1.106 -5.393 -5.632 1.00 96.00 208 PHE A CA 1
ATOM 1606 C C . PHE A 1 208 ? 0.833 -5.827 -7.079 1.00 96.00 208 PHE A C 1
ATOM 1608 O O . PHE A 1 208 ? 0.151 -5.105 -7.799 1.00 96.00 208 PHE A O 1
ATOM 1615 N N . ALA A 1 209 ? 1.282 -7.017 -7.484 1.00 96.38 209 ALA A N 1
ATOM 1616 C CA . ALA A 1 209 ? 1.019 -7.577 -8.809 1.00 96.38 209 ALA A CA 1
ATOM 1617 C C . ALA A 1 209 ? -0.483 -7.806 -9.054 1.00 96.38 209 ALA A C 1
ATOM 1619 O O . ALA A 1 209 ? -0.996 -7.446 -10.111 1.00 96.38 209 ALA A O 1
ATOM 1620 N N . GLU A 1 210 ? -1.211 -8.320 -8.058 1.00 95.69 210 GLU A N 1
ATOM 1621 C CA . GLU A 1 210 ? -2.676 -8.417 -8.118 1.00 95.69 210 GLU A CA 1
ATOM 1622 C C . GLU A 1 210 ? -3.346 -7.048 -8.252 1.00 95.69 210 GLU A C 1
ATOM 1624 O O . GLU A 1 210 ? -4.257 -6.864 -9.057 1.00 95.69 210 GLU A O 1
ATOM 1629 N N . TRP A 1 211 ? -2.877 -6.060 -7.488 1.00 94.62 211 TRP A N 1
ATOM 1630 C CA . TRP A 1 211 ? -3.391 -4.697 -7.578 1.00 94.62 211 TRP A CA 1
ATOM 1631 C C . TRP A 1 211 ? -3.159 -4.077 -8.962 1.00 94.62 211 TRP A C 1
ATOM 1633 O O . TRP A 1 211 ? -4.077 -3.460 -9.500 1.00 94.62 211 TRP A O 1
ATOM 1643 N N . LEU A 1 212 ? -1.982 -4.284 -9.561 1.00 94.88 212 LEU A N 1
ATOM 1644 C CA . LEU A 1 212 ? -1.696 -3.880 -10.939 1.00 94.88 212 LEU A CA 1
ATOM 1645 C C . LEU A 1 212 ? -2.631 -4.580 -11.932 1.00 94.88 212 LEU A C 1
ATOM 1647 O O . LEU A 1 212 ? -3.247 -3.916 -12.760 1.00 94.88 212 LEU A O 1
ATOM 1651 N N . ARG A 1 213 ? -2.813 -5.901 -11.802 1.00 94.12 213 ARG A N 1
ATOM 1652 C CA . ARG A 1 213 ? -3.693 -6.696 -12.673 1.00 94.12 213 ARG A CA 1
ATOM 1653 C C . ARG A 1 213 ? -5.146 -6.228 -12.646 1.00 94.12 213 ARG A C 1
ATOM 1655 O O . ARG A 1 213 ? -5.802 -6.263 -13.673 1.00 94.12 213 ARG A O 1
ATOM 1662 N N . ILE A 1 214 ? -5.653 -5.811 -11.486 1.00 92.44 214 ILE A N 1
ATOM 1663 C CA . ILE A 1 214 ? -7.028 -5.303 -11.345 1.00 92.44 214 ILE A CA 1
ATOM 1664 C C . ILE A 1 214 ? -7.194 -3.915 -11.993 1.00 92.44 214 ILE A C 1
ATOM 1666 O O . ILE A 1 214 ? -8.314 -3.528 -12.320 1.00 92.44 214 ILE A O 1
ATOM 1670 N N . ARG A 1 215 ? -6.107 -3.146 -12.142 1.00 88.50 215 ARG A N 1
ATOM 1671 C CA . ARG A 1 215 ? -6.130 -1.785 -12.703 1.00 88.50 215 ARG A CA 1
ATOM 1672 C C . ARG A 1 215 ? -5.805 -1.707 -14.195 1.00 88.50 215 ARG A C 1
ATOM 1674 O O . ARG A 1 215 ? -6.087 -0.661 -14.778 1.00 88.50 215 ARG A O 1
ATOM 1681 N N . ALA A 1 216 ? -5.164 -2.734 -14.745 1.00 86.00 216 ALA A N 1
ATOM 1682 C CA . ALA A 1 216 ? -4.825 -2.853 -16.160 1.00 86.00 216 ALA A CA 1
ATOM 1683 C C . ALA A 1 216 ? -6.059 -3.210 -16.998 1.00 86.00 216 ALA A C 1
ATOM 1685 O O . ALA A 1 216 ? -6.203 -2.614 -18.088 1.00 86.00 216 ALA A O 1
#

Radius of gyration: 31.54 Å; chains: 1; bounding box: 58×52×97 Å

Sequence (216 aa):
MTRLIAHALGFGFANWDNGECRPGHAAIAEDCGTSIRTVERSMAELERGGWVVRIGREAPGLSALIRFSFPERPPEMAAERPPEMAAERPPEMAGDEDQRPPNLSSTPAKSGGTYKEEPKLNHKTRLPLHATRVTVPGGARPTPLQALVGINSEARADWDEWLRSHGFPTLDKIGQHIPHAGAVYFDMPWRYPPRADDEASTRTAGRFAEWLRIRA

Secondary structure (DSSP, 8-state):
-HHHHHHHIIIIIB-TTT-EE---HHHHHHHTTS-HHHHHHHHHHHHHTTSEEEES---TT-PPEEEE---SS--------------PPP--------------------------SS----------S-------SS-S-S-S--EEEETTSHHHHHHHHHHHHTTPPPHHHHPPEEEETTEEEEEESSSSPPPTT-HHHHHHHHHHHHHHHHH-

InterPro domains:
  IPR036390 Winged helix DNA-binding domain superfamily [SSF46785] (7-58)